Protein AF-A0A059CUV9-F1 (afdb_monomer)

pLDDT: mean 80.81, std 14.47, range [41.88, 97.62]

Solvent-accessible surface area (backbone atoms only — not comparable to full-atom values): 16298 Å² total; per-residue (Å²): 122,82,61,56,52,98,59,40,38,30,61,55,39,53,25,48,76,68,61,35,55,70,55,37,58,48,47,44,72,75,42,58,68,59,54,65,49,47,27,73,86,65,44,26,39,42,42,55,20,18,66,45,25,74,84,31,45,70,50,23,52,51,36,67,71,64,58,62,81,55,81,93,52,40,62,91,78,37,80,58,45,51,46,28,40,44,33,20,48,74,55,56,40,33,70,56,36,47,55,48,37,73,75,41,58,71,55,49,73,41,55,27,84,88,51,84,44,42,26,60,57,26,52,59,25,65,40,26,81,47,33,74,68,23,32,84,65,47,77,68,53,58,56,48,72,76,47,84,84,45,65,68,59,50,52,49,50,52,38,24,54,38,47,54,51,49,45,47,55,29,55,55,61,44,65,78,50,56,74,69,55,41,53,46,56,47,54,73,30,42,22,64,58,37,11,33,55,44,16,28,42,67,59,50,53,51,50,37,71,80,38,61,74,58,74,74,44,48,69,96,80,40,46,56,61,24,42,7,48,52,53,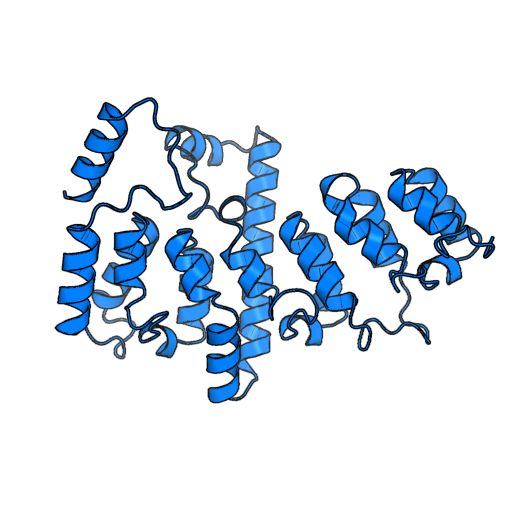71,16,63,70,34,34,51,51,52,53,46,54,58,67,45,69,87,52,84,81,57,74,66,81,48,74,68,45,51,50,48,32,50,52,25,64,72,52,84,68,93,80,57,90,76,65,71,89,49,93,47,70,67,56,48,50,53,51,54,57,63,70,79,108

Foldseek 3Di:
DCDADPQSQDPLLVCLVVLPVVSNVVVCVVPVCQQQRATNVRDGSLLSNLLVCLPRVVSNQVSLVSDDCDPPCNLLPDLSVLVSLLSNLLSLVLVSSVVVCVVVVVSLLAARPVPQRAHSLLSLLQCLQLAPQLPPQPVVSVVVLVPPPDPVSVVSVVSNVSSLVSLLSSLVSLLPDDPVSSCCSCQSNCNLVSNLLSLPVSNVVSNCVSPVVCQPPQRVNAGSLLSNLLNVNVNSNVVNVVVCVPCPPVPDDDQDPVRVVSNVCSLPDDDPPDPVPPVPPDPVVVVVVNVVSVD

Nearest PDB structures (foldseek):
  2r17-assembly2_D  TM=3.046E-01  e=4.705E+00  Homo sapiens
  2v0o-assembly2_C  TM=1.415E-01  e=2.632E+00  Homo sapiens

Radius of gyration: 22.0 Å; Cα contacts (8 Å, |Δi|>4): 367; chains: 1; bounding box: 56×42×60 Å

Structure (mmCIF, N/CA/C/O backbone):
data_AF-A0A059CUV9-F1
#
_entry.id   AF-A0A059CUV9-F1
#
loop_
_atom_site.group_PDB
_atom_site.id
_atom_site.type_symbol
_atom_site.label_atom_id
_atom_site.label_alt_id
_atom_site.label_comp_id
_atom_site.label_asym_id
_atom_site.label_entity_id
_atom_site.label_seq_id
_atom_site.pdbx_PDB_ins_code
_atom_site.Cartn_x
_atom_site.Cartn_y
_atom_site.Cartn_z
_atom_site.occupancy
_atom_site.B_iso_or_equiv
_atom_site.auth_seq_id
_atom_site.auth_comp_id
_atom_site.auth_asym_id
_atom_site.auth_atom_id
_atom_site.pdbx_PDB_model_num
ATOM 1 N N . LEU A 1 1 ? 24.976 0.853 -25.517 1.00 79.88 1 LEU A N 1
ATOM 2 C CA . LEU A 1 1 ? 23.636 0.978 -24.885 1.00 79.88 1 LEU A CA 1
ATOM 3 C C . LEU A 1 1 ? 23.711 1.227 -23.377 1.00 79.88 1 LEU A C 1
ATOM 5 O O . LEU A 1 1 ? 22.714 1.661 -22.820 1.00 79.88 1 LEU A O 1
ATOM 9 N N . GLU A 1 2 ? 24.852 0.967 -22.734 1.00 89.19 2 GLU A N 1
ATOM 10 C CA . GLU A 1 2 ? 25.045 1.146 -21.284 1.00 89.19 2 GLU A CA 1
ATOM 11 C C . GLU A 1 2 ? 25.638 2.518 -20.921 1.00 89.19 2 GLU A C 1
ATOM 13 O O . GLU A 1 2 ? 25.941 2.765 -19.762 1.00 89.19 2 GLU A O 1
ATOM 18 N N . GLU A 1 3 ? 25.798 3.415 -21.901 1.00 91.00 3 GLU A N 1
ATOM 19 C CA . GLU A 1 3 ? 26.181 4.800 -21.628 1.00 91.00 3 GLU A CA 1
ATOM 20 C C . GLU A 1 3 ? 25.108 5.490 -20.783 1.00 91.00 3 GLU A C 1
ATOM 22 O O . GLU A 1 3 ? 23.906 5.234 -20.940 1.00 91.00 3 GLU A O 1
ATOM 27 N N . VAL A 1 4 ? 25.567 6.361 -19.888 1.00 95.69 4 VAL A N 1
ATOM 28 C CA . VAL A 1 4 ? 24.741 7.039 -18.893 1.00 95.69 4 VAL A CA 1
ATOM 29 C C . VAL A 1 4 ? 24.844 8.552 -19.030 1.00 95.69 4 VAL A C 1
ATOM 31 O O . VAL A 1 4 ? 25.876 9.079 -19.447 1.00 95.69 4 VAL A O 1
ATOM 34 N N . ASP A 1 5 ? 23.768 9.247 -18.674 1.00 94.31 5 ASP A N 1
ATOM 35 C CA . ASP A 1 5 ? 23.748 10.706 -18.578 1.00 94.31 5 ASP A CA 1
ATOM 36 C C . ASP A 1 5 ? 24.335 11.221 -17.245 1.00 94.31 5 ASP A C 1
ATOM 38 O O . ASP A 1 5 ? 24.942 10.481 -16.462 1.00 94.31 5 ASP A O 1
ATOM 42 N N . CYS A 1 6 ? 24.168 12.521 -16.975 1.00 94.94 6 CYS A N 1
ATOM 43 C CA . CYS A 1 6 ? 24.668 13.157 -15.758 1.00 94.94 6 CYS A CA 1
ATOM 44 C C . CYS A 1 6 ? 24.042 12.616 -14.466 1.00 94.94 6 CYS A C 1
ATOM 46 O O . CYS A 1 6 ? 24.651 12.794 -13.411 1.00 94.94 6 CYS A O 1
ATOM 48 N N . ASP A 1 7 ? 22.907 11.924 -14.536 1.00 93.38 7 ASP A N 1
ATOM 49 C CA . ASP A 1 7 ? 22.217 11.320 -13.394 1.00 93.38 7 ASP A CA 1
ATOM 50 C C . ASP A 1 7 ? 22.528 9.817 -13.283 1.00 93.38 7 ASP A C 1
ATOM 52 O O . ASP A 1 7 ? 21.964 9.109 -12.454 1.00 93.38 7 ASP A O 1
ATOM 56 N N . GLY A 1 8 ? 23.442 9.295 -14.111 1.00 94.81 8 GLY A N 1
ATOM 57 C CA . GLY A 1 8 ? 23.711 7.858 -14.182 1.00 94.81 8 GLY A CA 1
ATOM 58 C C . GLY A 1 8 ? 22.610 7.076 -14.904 1.00 94.81 8 GLY A C 1
ATOM 59 O O . GLY A 1 8 ? 22.601 5.848 -14.860 1.00 94.81 8 GLY A O 1
ATOM 60 N N . ARG A 1 9 ? 21.675 7.749 -15.585 1.00 95.62 9 ARG A N 1
ATOM 61 C CA . ARG A 1 9 ? 20.544 7.094 -16.243 1.00 95.62 9 ARG A CA 1
ATOM 62 C C . ARG A 1 9 ? 20.941 6.609 -17.626 1.00 95.62 9 ARG A C 1
ATOM 64 O O . ARG A 1 9 ? 21.388 7.365 -18.486 1.00 95.62 9 ARG A O 1
ATOM 71 N N . THR A 1 10 ? 20.719 5.322 -17.861 1.00 96.50 10 THR A N 1
ATOM 72 C CA . THR A 1 10 ? 20.830 4.728 -19.199 1.00 96.50 10 THR A CA 1
ATOM 73 C C . THR A 1 10 ? 19.686 5.187 -20.108 1.00 96.50 10 THR A C 1
ATOM 75 O O . THR A 1 10 ? 18.657 5.704 -19.659 1.00 96.50 10 THR A O 1
ATOM 78 N N . ALA A 1 11 ? 19.798 4.893 -21.406 1.00 96.56 11 ALA A N 1
ATOM 79 C CA . ALA A 1 11 ? 18.702 5.091 -22.356 1.00 96.56 11 ALA A CA 1
ATOM 80 C C . ALA A 1 11 ? 17.387 4.404 -21.922 1.00 96.56 11 ALA A C 1
ATOM 82 O O . ALA A 1 11 ? 16.305 4.891 -22.252 1.00 96.56 11 ALA A O 1
ATOM 83 N N . LEU A 1 12 ? 17.460 3.294 -21.171 1.00 96.75 12 LEU A N 1
ATOM 84 C CA . LEU A 1 12 ? 16.274 2.593 -20.676 1.00 96.75 12 LEU A CA 1
ATOM 85 C C . LEU A 1 12 ? 15.562 3.383 -19.570 1.00 96.75 12 LEU A C 1
ATOM 87 O O . LEU A 1 12 ? 14.346 3.529 -19.648 1.00 96.75 12 LEU A O 1
ATOM 91 N N . HIS A 1 13 ? 16.295 3.947 -18.606 1.00 96.12 13 HIS A N 1
ATOM 92 C CA . HIS A 1 13 ? 15.720 4.811 -17.563 1.00 96.12 13 HIS A CA 1
ATOM 93 C C . HIS A 1 13 ? 14.966 5.994 -18.185 1.00 96.12 13 HIS A C 1
ATOM 95 O O . HIS A 1 13 ? 13.799 6.232 -17.880 1.00 96.12 13 HIS A O 1
ATOM 101 N N . ASN A 1 14 ? 15.600 6.681 -19.138 1.00 96.19 14 ASN A N 1
ATOM 102 C CA . ASN A 1 14 ? 14.994 7.812 -19.838 1.00 96.19 14 ASN A CA 1
ATOM 103 C C . ASN A 1 14 ? 13.761 7.399 -20.666 1.00 96.19 14 ASN A C 1
ATOM 105 O O . ASN A 1 14 ? 12.745 8.095 -20.673 1.00 96.19 14 ASN A O 1
ATOM 109 N N . ALA A 1 15 ? 13.787 6.229 -21.316 1.00 96.88 15 ALA A N 1
ATOM 110 C CA . ALA A 1 15 ? 12.622 5.708 -22.035 1.00 96.88 15 ALA A CA 1
ATOM 111 C C . ALA A 1 15 ? 11.435 5.385 -21.107 1.00 96.88 15 ALA A C 1
ATOM 113 O O . ALA A 1 15 ? 10.284 5.574 -21.517 1.00 96.88 15 ALA A O 1
ATOM 114 N N . VAL A 1 16 ? 11.707 4.913 -19.884 1.00 96.62 16 VAL A N 1
ATOM 115 C CA . VAL A 1 16 ? 10.698 4.677 -18.839 1.00 96.62 16 VAL A CA 1
ATOM 116 C C . VAL A 1 16 ? 10.089 5.998 -18.373 1.00 96.62 16 VAL A C 1
ATOM 118 O O . VAL A 1 16 ? 8.870 6.133 -18.444 1.00 96.62 16 VAL A O 1
ATOM 121 N N . LEU A 1 17 ? 10.918 6.981 -17.997 1.00 94.62 17 LEU A N 1
ATOM 122 C CA . LEU A 1 17 ? 10.473 8.317 -17.565 1.00 94.62 17 LEU A CA 1
ATOM 123 C C . LEU A 1 17 ? 9.605 9.009 -18.622 1.00 94.62 17 LEU A C 1
ATOM 125 O O . LEU A 1 17 ? 8.618 9.662 -18.310 1.00 94.62 17 LEU A O 1
ATOM 129 N N . CYS A 1 18 ? 9.945 8.847 -19.900 1.00 93.81 18 CYS A N 1
ATOM 130 C CA . CYS A 1 18 ? 9.169 9.415 -21.000 1.00 93.81 18 CYS A CA 1
ATOM 131 C C . CYS A 1 18 ? 7.936 8.582 -21.405 1.00 93.81 18 CYS A C 1
ATOM 133 O O . CYS A 1 18 ? 7.291 8.910 -22.409 1.00 93.81 18 CYS A O 1
ATOM 135 N N . GLY A 1 19 ? 7.637 7.469 -20.729 1.00 95.12 19 GLY A N 1
ATOM 136 C CA . GLY A 1 19 ? 6.473 6.636 -21.038 1.00 95.12 19 GLY A CA 1
ATOM 137 C C . GLY A 1 19 ? 6.534 5.932 -22.399 1.00 95.12 19 GLY A C 1
ATOM 138 O O . GLY A 1 19 ? 5.502 5.611 -22.996 1.00 95.12 19 GLY A O 1
ATOM 139 N N . ARG A 1 20 ? 7.729 5.703 -22.961 1.00 96.75 20 ARG A N 1
ATOM 140 C CA . ARG A 1 20 ? 7.901 5.204 -24.339 1.00 96.75 20 ARG A CA 1
ATOM 141 C C . ARG A 1 20 ? 7.983 3.678 -24.389 1.00 96.75 20 ARG A C 1
ATOM 143 O O . ARG A 1 20 ? 9.030 3.116 -24.704 1.00 96.75 20 ARG A O 1
ATOM 150 N N . ILE A 1 21 ? 6.857 2.986 -24.181 1.00 96.62 21 ILE A N 1
ATOM 151 C CA . ILE A 1 21 ? 6.800 1.506 -24.120 1.00 96.62 21 ILE A CA 1
ATOM 152 C C . ILE A 1 21 ? 7.457 0.792 -25.316 1.00 96.62 21 ILE A C 1
ATOM 154 O O . ILE A 1 21 ? 8.109 -0.235 -25.143 1.00 96.62 21 ILE A O 1
ATOM 158 N N . ARG A 1 22 ? 7.328 1.324 -26.541 1.00 97.62 22 ARG A N 1
ATOM 159 C CA . ARG A 1 22 ? 7.969 0.729 -27.730 1.00 97.62 22 ARG A CA 1
ATOM 160 C C . ARG A 1 22 ? 9.494 0.773 -27.634 1.00 97.62 22 ARG A C 1
ATOM 162 O O . ARG A 1 22 ? 10.140 -0.214 -27.973 1.00 97.62 22 ARG A O 1
ATOM 169 N N . MET A 1 23 ? 10.044 1.883 -27.142 1.00 97.00 23 MET A N 1
ATOM 170 C CA . MET A 1 23 ? 11.482 2.029 -26.914 1.00 97.00 23 MET A CA 1
ATOM 171 C C . MET A 1 23 ? 11.940 1.138 -25.766 1.00 97.00 23 MET A C 1
ATOM 173 O O . MET A 1 23 ? 12.911 0.415 -25.938 1.00 97.00 23 MET A O 1
ATOM 177 N N . VAL A 1 24 ? 11.199 1.104 -24.653 1.00 97.19 24 VAL A N 1
ATOM 178 C CA . VAL A 1 24 ? 11.472 0.199 -23.522 1.00 97.19 24 VAL A CA 1
ATOM 179 C C . VAL A 1 24 ? 11.581 -1.250 -24.008 1.00 97.19 24 VAL A C 1
ATOM 181 O O . VAL A 1 24 ? 12.605 -1.898 -23.809 1.00 97.19 24 VAL A O 1
ATOM 184 N N . LYS A 1 25 ? 10.566 -1.744 -24.729 1.00 97.19 25 LYS A N 1
ATOM 185 C CA . LYS A 1 25 ? 10.552 -3.115 -25.263 1.00 97.19 25 LYS A CA 1
ATOM 186 C C . LYS A 1 25 ? 11.689 -3.375 -26.260 1.00 97.19 25 LYS A C 1
ATOM 188 O O . LYS A 1 25 ? 12.167 -4.501 -26.338 1.00 97.19 25 LYS A O 1
ATOM 193 N N . ALA A 1 26 ? 12.097 -2.385 -27.055 1.00 97.50 26 ALA A N 1
ATOM 194 C CA . ALA A 1 26 ? 13.218 -2.528 -27.985 1.00 97.50 26 ALA A CA 1
ATOM 195 C C . ALA A 1 26 ? 14.563 -2.584 -27.246 1.00 97.50 26 ALA A C 1
ATOM 197 O O . ALA A 1 26 ? 15.359 -3.479 -27.502 1.00 97.50 26 ALA A O 1
ATOM 198 N N . LEU A 1 27 ? 14.786 -1.683 -26.287 1.00 96.62 27 LEU A N 1
ATOM 199 C CA . LEU A 1 27 ? 16.018 -1.605 -25.502 1.00 96.62 27 LEU A CA 1
ATOM 200 C C . LEU A 1 27 ? 16.245 -2.867 -24.665 1.00 96.62 27 LEU A C 1
ATOM 202 O O . LEU A 1 27 ? 17.343 -3.413 -24.701 1.00 96.62 27 LEU A O 1
ATOM 206 N N . VAL A 1 28 ? 15.205 -3.374 -23.992 1.00 94.75 28 VAL A N 1
ATOM 207 C CA . VAL A 1 28 ? 15.292 -4.614 -23.197 1.00 94.75 28 VAL A CA 1
ATOM 208 C C . VAL A 1 28 ? 15.596 -5.829 -24.074 1.00 94.75 28 VAL A C 1
ATOM 210 O O . VAL A 1 28 ? 16.387 -6.677 -23.683 1.00 94.75 28 VAL A O 1
ATOM 213 N N . ARG A 1 29 ? 15.026 -5.911 -25.285 1.00 94.19 29 ARG A N 1
ATOM 214 C CA . ARG A 1 29 ? 15.355 -6.993 -26.231 1.00 94.19 29 ARG A CA 1
ATOM 215 C C . ARG A 1 29 ? 16.792 -6.916 -26.736 1.00 94.19 29 ARG A C 1
ATOM 217 O O . ARG A 1 29 ? 17.409 -7.954 -26.936 1.00 94.19 29 ARG A O 1
ATOM 224 N N . SER A 1 30 ? 17.298 -5.707 -26.959 1.00 95.06 30 SER A N 1
ATOM 225 C CA . SER A 1 30 ? 18.659 -5.495 -27.454 1.00 95.06 30 SER A CA 1
ATOM 226 C C . SER A 1 30 ? 19.718 -5.765 -26.388 1.00 95.06 30 SER A C 1
ATOM 228 O O . SER A 1 30 ? 20.765 -6.321 -26.701 1.00 95.06 30 SER A O 1
ATOM 230 N N . ASN A 1 31 ? 19.472 -5.359 -25.140 1.00 91.94 31 ASN A N 1
ATOM 231 C CA . ASN A 1 31 ? 20.351 -5.654 -24.014 1.00 91.94 31 ASN A CA 1
ATOM 232 C C . ASN A 1 31 ? 19.531 -5.804 -22.716 1.00 91.94 31 ASN A C 1
ATOM 234 O O . ASN A 1 31 ? 19.223 -4.797 -22.071 1.00 91.94 31 ASN A O 1
ATOM 238 N N . PRO A 1 32 ? 19.211 -7.043 -22.298 1.00 89.88 32 PRO A N 1
ATOM 239 C CA . PRO A 1 32 ? 18.469 -7.299 -21.065 1.00 89.88 32 PRO A CA 1
ATOM 240 C C . PRO A 1 32 ? 19.167 -6.781 -19.806 1.00 89.88 32 PRO A C 1
ATOM 242 O O . PRO A 1 32 ? 18.489 -6.378 -18.871 1.00 89.88 32 PRO A O 1
ATOM 245 N N . ARG A 1 33 ? 20.507 -6.691 -19.785 1.00 88.81 33 ARG A N 1
ATOM 246 C CA . ARG A 1 33 ? 21.258 -6.211 -18.607 1.00 88.81 33 ARG A CA 1
ATOM 247 C C . ARG A 1 33 ? 20.906 -4.780 -18.214 1.00 88.81 33 ARG A C 1
ATOM 249 O O . ARG A 1 33 ? 21.061 -4.413 -17.053 1.00 88.81 33 ARG A O 1
ATOM 256 N N . LEU A 1 34 ? 20.374 -3.989 -19.150 1.00 90.62 34 LEU A N 1
ATOM 257 C CA . LEU A 1 34 ? 19.909 -2.632 -18.876 1.00 90.62 34 LEU A CA 1
ATOM 258 C C . LEU A 1 34 ? 18.848 -2.580 -17.773 1.00 90.62 34 LEU A C 1
ATOM 260 O O . LEU A 1 34 ? 18.746 -1.546 -17.122 1.00 90.62 34 LEU A O 1
ATOM 264 N N . THR A 1 35 ? 18.070 -3.649 -17.556 1.00 89.88 35 THR A N 1
ATOM 265 C CA . THR A 1 35 ? 17.041 -3.690 -16.503 1.00 89.88 35 THR A CA 1
ATOM 266 C C . THR A 1 35 ? 17.626 -3.709 -15.095 1.00 89.88 35 THR A C 1
ATOM 268 O O . THR A 1 35 ? 16.892 -3.426 -14.157 1.00 89.88 35 THR A O 1
ATOM 271 N N . GLN A 1 36 ? 18.913 -4.038 -14.953 1.00 86.62 36 GLN A N 1
ATOM 272 C CA . GLN A 1 36 ? 19.591 -4.191 -13.665 1.00 86.62 36 GLN A CA 1
ATOM 273 C C . GLN A 1 36 ? 20.529 -3.026 -13.332 1.00 86.62 36 GLN A C 1
ATOM 275 O O . GLN A 1 36 ? 20.986 -2.917 -12.195 1.00 86.62 36 GLN A O 1
ATOM 280 N N . LEU A 1 37 ? 20.839 -2.167 -14.309 1.00 89.00 37 LEU A N 1
ATOM 281 C CA . LEU A 1 37 ? 21.696 -1.003 -14.093 1.00 89.00 37 LEU A CA 1
ATOM 282 C C . LEU A 1 37 ? 20.944 0.048 -13.282 1.00 89.00 37 LEU A C 1
ATOM 284 O O . LEU A 1 37 ? 19.779 0.305 -13.561 1.00 89.00 37 LEU A O 1
ATOM 288 N N . ARG A 1 38 ? 21.620 0.656 -12.308 1.00 89.94 38 ARG A N 1
ATOM 289 C CA . ARG A 1 38 ? 21.037 1.657 -11.409 1.00 89.94 38 ARG A CA 1
ATOM 290 C C . ARG A 1 38 ? 21.498 3.060 -11.773 1.00 89.94 38 ARG A C 1
ATOM 292 O O . ARG A 1 38 ? 22.643 3.239 -12.191 1.00 89.94 38 ARG A O 1
ATOM 299 N N . ASP A 1 39 ? 20.611 4.032 -11.594 1.00 91.69 39 ASP A N 1
ATOM 300 C CA . ASP A 1 39 ? 20.966 5.451 -11.633 1.00 91.69 39 ASP A CA 1
ATOM 301 C C . ASP A 1 39 ? 21.761 5.871 -10.378 1.00 91.69 39 ASP A C 1
ATOM 303 O O . ASP A 1 39 ? 22.033 5.061 -9.485 1.00 91.69 39 ASP A O 1
ATOM 307 N N . LYS A 1 40 ? 22.170 7.142 -10.298 1.00 92.75 40 LYS A N 1
ATOM 308 C CA . LYS A 1 40 ? 22.900 7.671 -9.130 1.00 92.75 40 LYS A CA 1
ATOM 309 C C . LYS A 1 40 ? 22.083 7.650 -7.840 1.00 92.75 40 LYS A C 1
ATOM 311 O O . LYS A 1 40 ? 22.670 7.660 -6.760 1.00 92.75 40 LYS A O 1
ATOM 316 N N . GLU A 1 41 ? 20.760 7.594 -7.946 1.00 87.94 41 GLU A N 1
ATOM 317 C CA . GLU A 1 41 ? 19.849 7.436 -6.815 1.00 87.94 41 GLU A CA 1
ATOM 318 C C . GLU A 1 41 ? 19.696 5.963 -6.390 1.00 87.94 41 GLU A C 1
ATOM 320 O O . GLU A 1 41 ? 18.985 5.674 -5.430 1.00 87.94 41 GLU A O 1
ATOM 325 N N . GLY A 1 42 ? 20.362 5.025 -7.071 1.00 88.06 42 GLY A N 1
ATOM 326 C CA . GLY A 1 42 ? 20.291 3.593 -6.785 1.00 88.06 42 GLY A CA 1
ATOM 327 C C . GLY A 1 42 ? 19.058 2.904 -7.371 1.00 88.06 42 GLY A C 1
ATOM 328 O O . GLY A 1 42 ? 18.839 1.721 -7.101 1.00 88.06 42 GLY A O 1
ATOM 329 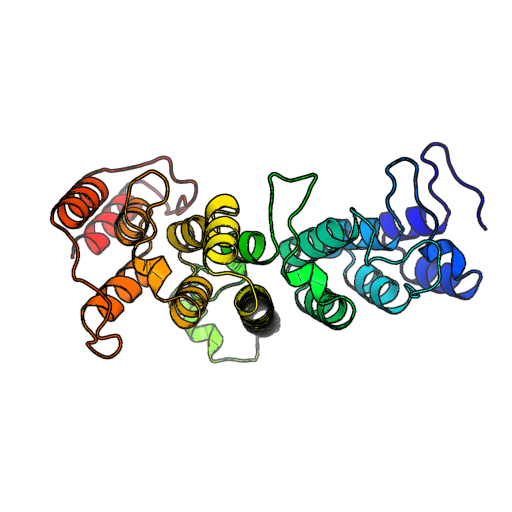N N . ARG A 1 43 ? 18.261 3.587 -8.196 1.00 87.94 43 ARG A N 1
ATOM 330 C CA . ARG A 1 43 ? 17.017 3.045 -8.753 1.00 87.94 43 ARG A CA 1
ATOM 331 C C . ARG A 1 43 ? 17.291 2.308 -10.051 1.00 87.94 43 ARG A C 1
ATOM 333 O O . ARG A 1 43 ? 17.959 2.827 -10.941 1.00 87.94 43 ARG A O 1
ATOM 340 N N . ALA A 1 44 ? 16.721 1.116 -10.177 1.00 90.75 44 ALA A N 1
ATOM 341 C CA . ALA A 1 44 ? 16.657 0.406 -11.448 1.00 90.75 44 ALA A CA 1
ATOM 342 C C . ALA A 1 44 ? 15.515 0.965 -12.327 1.00 90.75 44 ALA A C 1
ATOM 344 O O . ALA A 1 44 ? 14.579 1.589 -11.810 1.00 90.75 44 ALA A O 1
ATOM 345 N N . PRO A 1 45 ? 15.493 0.684 -13.646 1.00 93.25 45 PRO A N 1
ATOM 346 C CA . PRO A 1 45 ? 14.397 1.098 -14.521 1.00 93.25 45 PRO A CA 1
ATOM 347 C C . PRO A 1 45 ? 13.027 0.600 -14.056 1.00 93.25 45 PRO A C 1
ATOM 349 O O . PRO A 1 45 ? 12.023 1.276 -14.280 1.00 93.25 45 PRO A O 1
ATOM 352 N N . PHE A 1 46 ? 12.979 -0.574 -13.413 1.00 93.00 46 PHE A N 1
ATOM 353 C CA . PHE A 1 46 ? 11.745 -1.082 -12.826 1.00 93.00 46 PHE A CA 1
ATOM 354 C C . PHE A 1 46 ? 11.246 -0.183 -11.686 1.00 93.00 46 PHE A C 1
ATOM 356 O O . PHE A 1 46 ? 10.088 0.225 -11.738 1.00 93.00 46 PHE A O 1
ATOM 363 N N . GLY A 1 47 ? 12.103 0.218 -10.745 1.00 90.62 47 GLY A N 1
ATOM 364 C CA . GLY A 1 47 ? 11.694 1.094 -9.644 1.00 90.62 47 GLY A CA 1
ATOM 365 C C . GLY A 1 47 ? 11.204 2.466 -10.106 1.00 90.62 47 GLY A C 1
ATOM 366 O O . GLY A 1 47 ? 10.162 2.943 -9.661 1.00 90.62 47 GLY A O 1
ATOM 367 N N . ILE A 1 48 ? 11.840 3.053 -11.129 1.00 91.88 48 ILE A N 1
ATOM 368 C CA . ILE A 1 48 ? 11.299 4.264 -11.775 1.00 91.88 48 ILE A CA 1
ATOM 369 C C . ILE A 1 48 ? 9.902 3.996 -12.351 1.00 91.88 48 ILE A C 1
ATOM 371 O O . ILE A 1 48 ? 8.985 4.795 -12.177 1.00 91.88 48 ILE A O 1
ATOM 375 N N . SER A 1 49 ? 9.712 2.865 -13.034 1.00 94.44 49 SER A N 1
ATOM 376 C CA . SER A 1 49 ? 8.408 2.530 -13.609 1.00 94.44 49 SER A CA 1
ATOM 377 C C . SER A 1 49 ? 7.332 2.236 -12.562 1.00 94.44 49 SER A C 1
ATOM 379 O O . SER A 1 49 ? 6.162 2.479 -12.847 1.00 94.44 49 SER A O 1
ATOM 381 N N . ALA A 1 50 ? 7.706 1.725 -11.383 1.00 92.62 50 ALA A N 1
ATOM 382 C CA . ALA A 1 50 ? 6.812 1.499 -10.252 1.00 92.62 50 ALA A CA 1
ATOM 383 C C . ALA A 1 50 ? 6.303 2.832 -9.690 1.00 92.62 50 ALA A C 1
ATOM 385 O O . ALA A 1 50 ? 5.091 3.012 -9.556 1.00 92.62 50 ALA A O 1
ATOM 386 N N . ASN A 1 51 ? 7.208 3.794 -9.493 1.00 90.56 51 ASN A N 1
ATOM 387 C CA . ASN A 1 51 ? 6.871 5.156 -9.083 1.00 90.56 51 ASN A CA 1
ATOM 388 C C . ASN A 1 51 ? 5.939 5.851 -10.099 1.00 90.56 51 ASN A C 1
ATOM 390 O O . ASN A 1 51 ? 4.904 6.418 -9.747 1.00 90.56 51 ASN A O 1
ATOM 394 N N . GLU A 1 52 ? 6.231 5.693 -11.392 1.00 91.31 52 GLU A N 1
ATOM 395 C CA . GLU A 1 52 ? 5.451 6.257 -12.504 1.00 91.31 52 GLU A CA 1
ATOM 396 C C . GLU A 1 52 ? 4.256 5.380 -12.934 1.00 91.31 52 GLU A C 1
ATOM 398 O O . GLU A 1 52 ? 3.589 5.635 -13.949 1.00 91.31 52 GLU A O 1
ATOM 403 N N . ALA A 1 53 ? 3.941 4.313 -12.191 1.00 90.00 53 ALA A N 1
ATOM 404 C CA . ALA A 1 53 ? 2.990 3.300 -12.645 1.00 90.00 53 ALA A CA 1
ATOM 405 C C . ALA A 1 53 ? 1.568 3.856 -12.803 1.00 90.00 53 ALA A C 1
ATOM 407 O O . ALA A 1 53 ? 0.788 3.340 -13.610 1.00 90.00 53 ALA A O 1
ATOM 408 N N . SER A 1 54 ? 1.220 4.927 -12.083 1.00 86.62 54 SER A N 1
ATOM 409 C CA . SER A 1 54 ? -0.063 5.629 -12.235 1.00 86.62 54 SER A CA 1
ATOM 410 C C . SER A 1 54 ? -0.309 6.103 -13.678 1.00 86.62 54 SER A C 1
ATOM 412 O O . SER A 1 54 ? -1.441 6.032 -14.160 1.00 86.62 54 SER A O 1
ATOM 414 N N . MET A 1 55 ? 0.752 6.495 -14.392 1.00 89.50 55 MET A N 1
ATOM 415 C CA . MET A 1 55 ? 0.714 6.933 -15.789 1.00 89.50 55 MET A CA 1
ATOM 416 C C . MET A 1 55 ? 1.095 5.811 -16.760 1.00 89.50 55 MET A C 1
ATOM 418 O O . MET A 1 55 ? 0.590 5.753 -17.886 1.00 89.50 55 MET A O 1
ATOM 422 N N . HIS A 1 56 ? 1.991 4.912 -16.345 1.00 91.25 56 HIS A N 1
ATOM 423 C CA . HIS A 1 56 ? 2.675 3.980 -17.241 1.00 91.25 56 HIS A CA 1
ATOM 424 C C . HIS A 1 56 ? 2.623 2.516 -16.778 1.00 91.25 56 HIS A C 1
ATOM 426 O O . HIS A 1 56 ? 3.601 1.780 -16.915 1.00 91.25 56 HIS A O 1
ATOM 432 N N . LYS A 1 57 ? 1.452 2.050 -16.316 1.00 93.44 57 LYS A N 1
ATOM 433 C CA . LYS A 1 57 ? 1.220 0.660 -15.866 1.00 93.44 57 LYS A CA 1
ATOM 434 C C . LYS A 1 57 ? 1.812 -0.410 -16.793 1.00 93.44 57 LYS A C 1
ATOM 436 O O . LYS A 1 57 ? 2.390 -1.382 -16.317 1.00 93.44 57 LYS A O 1
ATOM 441 N N . GLU A 1 58 ? 1.659 -0.265 -18.113 1.00 95.12 58 GLU A N 1
ATOM 442 C CA . GLU A 1 58 ? 2.163 -1.267 -19.068 1.00 95.12 58 GLU A CA 1
ATOM 443 C C . GLU A 1 58 ? 3.693 -1.402 -19.013 1.00 95.12 58 GLU A C 1
ATOM 445 O O . GLU A 1 58 ? 4.214 -2.508 -19.153 1.00 95.12 58 GLU A O 1
ATOM 450 N N . ILE A 1 59 ? 4.412 -0.299 -18.778 1.00 96.00 59 ILE A N 1
ATOM 451 C CA . ILE A 1 59 ? 5.872 -0.305 -18.624 1.00 96.00 59 ILE A CA 1
ATOM 452 C C . ILE A 1 59 ? 6.247 -1.017 -17.327 1.00 96.00 59 ILE A C 1
ATOM 454 O O . ILE A 1 59 ? 7.072 -1.928 -17.376 1.00 96.00 59 ILE A O 1
ATOM 458 N N . ALA A 1 60 ? 5.589 -0.674 -16.215 1.00 95.06 60 ALA A N 1
ATOM 459 C CA . ALA A 1 60 ? 5.809 -1.325 -14.925 1.00 95.06 60 ALA A CA 1
ATOM 460 C C . ALA A 1 60 ? 5.580 -2.838 -15.001 1.00 95.06 60 ALA A C 1
ATOM 462 O O . ALA A 1 60 ? 6.427 -3.624 -14.589 1.00 95.06 60 ALA A O 1
ATOM 463 N N . TRP A 1 61 ? 4.477 -3.265 -15.618 1.00 95.00 61 TRP A N 1
ATOM 464 C CA . TRP A 1 61 ? 4.174 -4.685 -15.793 1.00 95.00 61 TRP A CA 1
ATOM 465 C C . TRP A 1 61 ? 5.177 -5.402 -16.697 1.00 95.00 61 TRP A C 1
ATOM 467 O O . TRP A 1 61 ? 5.584 -6.528 -16.411 1.00 95.00 61 TRP A O 1
ATOM 477 N N . PHE A 1 62 ? 5.577 -4.767 -17.801 1.00 95.44 62 PHE A N 1
ATOM 478 C CA . PHE A 1 62 ? 6.569 -5.338 -18.704 1.00 95.44 62 PHE A CA 1
ATOM 479 C C . PHE A 1 62 ? 7.917 -5.515 -18.002 1.00 95.44 62 PHE A C 1
ATOM 481 O O . PHE A 1 62 ? 8.521 -6.582 -18.117 1.00 95.44 62 PHE A O 1
ATOM 488 N N . LEU A 1 63 ? 8.370 -4.506 -17.259 1.00 92.94 63 LEU A N 1
ATOM 489 C CA . LEU A 1 63 ? 9.643 -4.555 -16.549 1.00 92.94 63 LEU A CA 1
ATOM 490 C C . LEU A 1 63 ? 9.606 -5.525 -15.365 1.00 92.94 63 LEU A C 1
ATOM 492 O O . LEU A 1 63 ? 10.530 -6.319 -15.265 1.00 92.94 63 LEU A O 1
ATOM 496 N N . ALA A 1 64 ? 8.517 -5.588 -14.591 1.00 91.38 64 ALA A N 1
ATOM 497 C CA . ALA A 1 64 ? 8.335 -6.586 -13.524 1.00 91.38 64 ALA A CA 1
ATOM 498 C C . ALA A 1 64 ? 8.465 -8.035 -14.030 1.00 91.38 64 ALA A C 1
ATOM 500 O O . ALA A 1 64 ? 8.906 -8.931 -13.316 1.00 91.38 64 ALA A O 1
ATOM 501 N N . LYS A 1 65 ? 8.054 -8.292 -15.277 1.00 90.00 65 LYS A N 1
ATOM 502 C CA . LYS A 1 65 ? 8.207 -9.604 -15.924 1.00 90.00 65 LYS A CA 1
ATOM 503 C C . LYS A 1 65 ? 9.579 -9.837 -16.542 1.00 90.00 65 LYS A C 1
ATOM 505 O O . LYS A 1 65 ? 9.920 -10.985 -16.806 1.00 90.00 65 LYS A O 1
ATOM 510 N N . SER A 1 66 ? 10.304 -8.765 -16.838 1.00 85.31 66 SER A N 1
ATOM 511 C CA . SER A 1 66 ? 11.588 -8.815 -17.542 1.00 85.31 66 SER A CA 1
ATOM 512 C C . SER A 1 66 ? 12.781 -8.738 -16.593 1.00 85.31 66 SER A C 1
ATOM 514 O O . SER A 1 66 ? 13.893 -9.042 -17.010 1.00 85.31 66 SER A O 1
ATOM 516 N N . THR A 1 67 ? 12.571 -8.337 -15.339 1.00 72.56 67 THR A N 1
ATOM 517 C CA . THR A 1 67 ? 13.581 -8.394 -14.283 1.00 72.56 67 THR A CA 1
ATOM 518 C C . THR A 1 67 ? 13.910 -9.854 -13.988 1.00 72.56 67 THR A C 1
ATOM 520 O O . THR A 1 67 ? 13.039 -10.630 -13.590 1.00 72.56 67 THR A O 1
ATOM 523 N N . THR A 1 68 ? 15.159 -10.235 -14.248 1.00 65.94 68 THR A N 1
ATOM 524 C CA . THR A 1 68 ? 15.686 -11.569 -13.953 1.00 65.94 68 THR A CA 1
ATOM 525 C C . THR A 1 68 ? 16.216 -11.630 -12.522 1.00 65.94 68 THR A C 1
ATOM 527 O O . THR A 1 68 ? 16.586 -10.605 -11.954 1.00 65.94 68 THR A O 1
ATOM 530 N N . ASP A 1 69 ? 16.259 -12.838 -11.956 1.00 63.69 69 ASP A N 1
ATOM 531 C CA . ASP A 1 69 ? 16.847 -13.127 -10.639 1.00 63.69 69 ASP A CA 1
ATOM 532 C C . ASP A 1 69 ? 18.383 -13.248 -10.689 1.00 63.69 69 ASP A C 1
ATOM 534 O O . ASP A 1 69 ? 18.998 -13.758 -9.758 1.00 63.69 69 ASP A O 1
ATOM 538 N N . ASP A 1 70 ? 19.015 -12.819 -11.784 1.00 55.84 70 ASP A N 1
ATOM 539 C CA . ASP A 1 70 ? 20.456 -12.966 -11.963 1.00 55.84 70 ASP A CA 1
ATOM 540 C C . ASP A 1 70 ? 21.219 -11.959 -11.076 1.00 55.84 70 ASP A C 1
ATOM 542 O O . ASP A 1 70 ? 20.924 -10.757 -11.071 1.00 55.84 70 ASP A O 1
ATOM 546 N N . GLU A 1 71 ? 22.234 -12.436 -1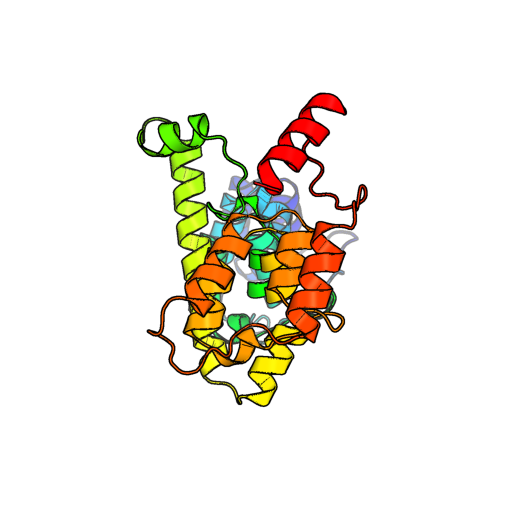0.345 1.00 41.88 71 GLU A N 1
ATOM 547 C CA . GLU A 1 71 ? 23.180 -11.582 -9.610 1.00 41.88 71 GLU A CA 1
ATOM 548 C C . GLU A 1 71 ? 23.804 -10.514 -10.535 1.00 41.88 71 GLU A C 1
ATOM 550 O O . GLU A 1 71 ? 24.109 -10.801 -11.698 1.00 41.88 71 GLU A O 1
ATOM 555 N N . PRO A 1 72 ? 24.017 -9.270 -10.052 1.00 47.69 72 PRO A N 1
ATOM 556 C CA . PRO A 1 72 ? 24.119 -8.850 -8.648 1.00 47.69 72 PRO A CA 1
ATOM 557 C C . PRO A 1 72 ? 22.839 -8.210 -8.079 1.00 47.69 72 PRO A C 1
ATOM 559 O O . PRO A 1 72 ? 22.850 -7.694 -6.964 1.00 47.69 72 PRO A O 1
ATOM 562 N N . SER A 1 73 ? 21.739 -8.218 -8.831 1.00 52.72 73 SER A N 1
ATOM 563 C CA . SER A 1 73 ? 20.515 -7.485 -8.494 1.00 52.72 73 SER A CA 1
ATOM 564 C C . SER A 1 73 ? 19.414 -8.441 -8.055 1.00 52.72 73 SER A C 1
ATOM 566 O O . SER A 1 73 ? 18.332 -8.454 -8.633 1.00 52.72 73 SER A O 1
ATOM 568 N N . HIS A 1 74 ? 19.677 -9.254 -7.030 1.00 54.75 74 HIS A N 1
ATOM 569 C CA . HIS A 1 74 ? 18.607 -10.016 -6.398 1.00 54.75 74 HIS A CA 1
ATOM 570 C C . HIS A 1 74 ? 17.680 -9.026 -5.665 1.00 54.75 74 HIS A C 1
ATOM 572 O O . HIS A 1 74 ? 18.110 -8.415 -4.682 1.00 54.75 74 HIS A O 1
ATOM 578 N N . PRO A 1 75 ? 16.403 -8.873 -6.067 1.00 53.75 75 PRO A N 1
ATOM 579 C CA . PRO A 1 75 ? 15.462 -7.993 -5.365 1.00 53.75 75 PRO A CA 1
ATOM 580 C C . PRO A 1 75 ? 15.191 -8.456 -3.924 1.00 53.75 75 PRO A C 1
ATOM 582 O O . PRO A 1 75 ? 14.649 -7.702 -3.129 1.00 53.75 75 PRO A O 1
ATOM 585 N N . ALA A 1 76 ? 15.631 -9.666 -3.560 1.00 50.84 76 ALA A N 1
ATOM 586 C CA . ALA A 1 76 ? 15.573 -10.186 -2.201 1.00 50.84 76 ALA A CA 1
ATOM 587 C C . ALA A 1 76 ? 16.499 -9.473 -1.195 1.00 50.84 76 ALA A C 1
ATOM 589 O O . ALA A 1 76 ? 16.331 -9.625 0.012 1.00 50.84 76 ALA A O 1
ATOM 590 N N . SER A 1 77 ? 17.496 -8.719 -1.663 1.00 56.81 77 SER A N 1
ATOM 591 C CA . SER A 1 77 ? 18.401 -7.938 -0.802 1.00 56.81 77 SER A CA 1
ATOM 592 C C . SER A 1 77 ? 18.450 -6.463 -1.182 1.00 56.81 77 SER A C 1
ATOM 594 O O . SER A 1 77 ? 19.261 -5.719 -0.637 1.00 56.81 77 SER A O 1
ATOM 596 N N . ASP A 1 78 ? 17.593 -6.040 -2.111 1.00 70.88 78 ASP A N 1
ATOM 597 C CA . ASP A 1 78 ? 17.524 -4.662 -2.563 1.00 70.88 78 ASP A CA 1
ATOM 598 C C . ASP A 1 78 ? 16.602 -3.847 -1.639 1.00 70.88 78 ASP A C 1
ATOM 600 O O . ASP A 1 78 ? 15.393 -4.100 -1.621 1.00 70.88 78 ASP A O 1
ATOM 604 N N . PRO A 1 79 ? 17.115 -2.841 -0.904 1.00 70.50 79 PRO A N 1
ATOM 605 C CA . PRO A 1 79 ? 16.281 -1.946 -0.105 1.00 70.50 79 PRO A CA 1
ATOM 606 C C . PRO A 1 79 ? 15.190 -1.246 -0.924 1.00 70.50 79 PRO A C 1
ATOM 608 O O . PRO A 1 79 ? 14.167 -0.868 -0.359 1.00 70.50 79 PRO A O 1
ATOM 611 N N . PHE A 1 80 ? 15.375 -1.104 -2.242 1.00 79.69 80 PHE A N 1
ATOM 612 C CA . PHE A 1 80 ? 14.385 -0.505 -3.135 1.00 79.69 80 PHE A CA 1
ATOM 613 C C . PHE A 1 80 ? 13.226 -1.450 -3.486 1.00 79.69 80 PHE A C 1
ATOM 615 O O . PHE A 1 80 ? 12.157 -0.968 -3.846 1.00 79.69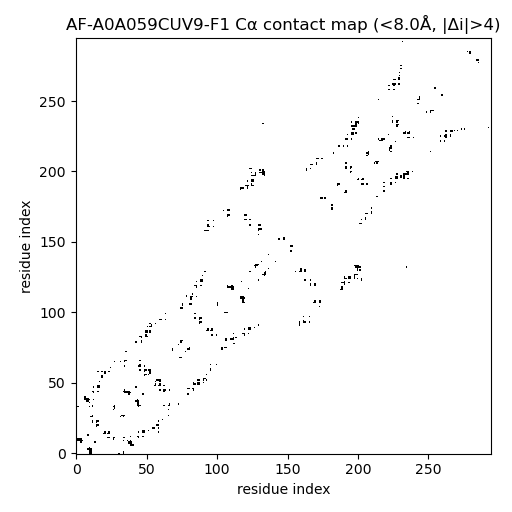 80 PHE A O 1
ATOM 622 N N . ALA A 1 81 ? 13.359 -2.772 -3.315 1.00 86.06 81 ALA A N 1
ATOM 623 C CA . ALA A 1 81 ? 12.306 -3.718 -3.701 1.00 86.06 81 ALA A CA 1
ATOM 624 C C . ALA A 1 81 ? 11.007 -3.531 -2.899 1.00 86.06 81 ALA A C 1
ATOM 626 O O . ALA A 1 81 ? 9.909 -3.661 -3.447 1.00 86.06 81 ALA A O 1
ATOM 627 N N . ILE A 1 82 ? 11.113 -3.199 -1.606 1.00 88.12 82 ILE A N 1
ATOM 628 C CA . ILE A 1 82 ? 9.935 -2.870 -0.792 1.00 88.12 82 ILE A CA 1
ATOM 629 C C . ILE A 1 82 ? 9.328 -1.522 -1.198 1.00 88.12 82 ILE A C 1
ATOM 631 O O . ILE A 1 82 ? 8.104 -1.393 -1.217 1.00 88.12 82 ILE A O 1
ATOM 635 N N . GLU A 1 83 ? 10.156 -0.548 -1.579 1.00 89.62 83 GLU A N 1
ATOM 636 C CA . GLU A 1 83 ? 9.687 0.767 -2.029 1.00 89.62 83 GLU A CA 1
ATOM 637 C C . GLU A 1 83 ? 8.923 0.648 -3.354 1.00 89.62 83 GLU A C 1
ATOM 639 O O . GLU A 1 83 ? 7.816 1.168 -3.472 1.00 89.62 83 GLU A O 1
ATOM 644 N N . ASP A 1 84 ? 9.429 -0.149 -4.299 1.00 90.44 84 ASP A N 1
ATOM 645 C CA . ASP A 1 84 ? 8.772 -0.413 -5.582 1.00 90.44 84 ASP A CA 1
ATOM 646 C C . ASP A 1 84 ? 7.372 -1.024 -5.390 1.00 90.44 84 ASP A C 1
ATOM 648 O O . ASP A 1 84 ? 6.403 -0.643 -6.055 1.00 90.44 84 ASP A O 1
ATOM 652 N N . ILE A 1 85 ? 7.225 -1.968 -4.452 1.00 91.94 85 ILE A N 1
ATOM 653 C CA . ILE A 1 85 ? 5.920 -2.566 -4.134 1.00 91.94 85 ILE A CA 1
ATOM 654 C C . ILE A 1 85 ? 4.999 -1.554 -3.451 1.00 91.94 85 ILE A C 1
ATOM 656 O O . ILE A 1 85 ? 3.795 -1.529 -3.737 1.00 91.94 85 ILE A O 1
ATOM 660 N N . ILE A 1 86 ? 5.528 -0.726 -2.554 1.00 91.31 86 ILE A N 1
ATOM 661 C CA . ILE A 1 86 ? 4.769 0.338 -1.893 1.00 91.31 86 ILE A CA 1
ATOM 662 C C . ILE A 1 86 ? 4.238 1.333 -2.926 1.00 91.31 86 ILE A C 1
ATOM 664 O O . ILE A 1 86 ? 3.039 1.622 -2.912 1.00 91.31 86 ILE A O 1
ATOM 668 N N . ASP A 1 87 ? 5.070 1.767 -3.870 1.00 92.19 87 ASP A N 1
ATOM 669 C CA . ASP A 1 87 ? 4.696 2.671 -4.961 1.00 92.19 87 ASP A CA 1
ATOM 670 C C . ASP A 1 87 ? 3.608 2.061 -5.855 1.00 92.19 87 ASP A C 1
ATOM 672 O O . ASP A 1 87 ? 2.579 2.693 -6.122 1.00 92.19 87 ASP A O 1
ATOM 676 N N . LEU A 1 88 ? 3.750 0.787 -6.238 1.00 93.69 88 LEU A N 1
ATOM 677 C CA . LEU A 1 88 ? 2.717 0.057 -6.984 1.00 93.69 88 LEU A CA 1
ATOM 678 C C . LEU A 1 88 ? 1.396 -0.046 -6.214 1.00 93.69 88 LEU A C 1
ATOM 680 O O . LEU A 1 88 ? 0.315 0.063 -6.808 1.00 93.69 88 LEU A O 1
ATOM 684 N N . THR A 1 89 ? 1.473 -0.254 -4.900 1.00 93.50 89 THR A N 1
ATOM 685 C CA . THR A 1 89 ? 0.302 -0.364 -4.022 1.00 93.50 89 THR A CA 1
ATOM 686 C C . THR A 1 89 ? -0.400 0.988 -3.889 1.00 93.50 89 THR A C 1
ATOM 688 O O . THR A 1 89 ? -1.625 1.045 -4.019 1.00 93.50 89 THR A O 1
ATOM 691 N N . TYR A 1 90 ? 0.344 2.089 -3.739 1.00 91.31 90 TYR A N 1
ATOM 692 C CA . TYR A 1 90 ? -0.202 3.452 -3.774 1.00 91.31 90 TYR A CA 1
ATOM 693 C C . TYR A 1 90 ? -0.863 3.770 -5.118 1.00 91.31 90 TYR A C 1
ATOM 695 O O . TYR A 1 90 ? -1.961 4.326 -5.153 1.00 91.31 90 TYR A O 1
ATOM 703 N N . ALA A 1 91 ? -0.248 3.362 -6.229 1.00 90.81 91 ALA A N 1
ATOM 704 C CA . ALA A 1 91 ? -0.811 3.531 -7.567 1.00 90.81 91 ALA A CA 1
ATOM 705 C C . ALA A 1 91 ? -2.050 2.641 -7.830 1.00 90.81 91 ALA A C 1
ATOM 707 O O . ALA A 1 91 ? -2.754 2.826 -8.828 1.00 90.81 91 ALA A O 1
ATOM 708 N N . GLY A 1 92 ? -2.347 1.689 -6.938 1.00 89.50 92 GLY A N 1
ATOM 709 C CA . GLY A 1 92 ? -3.486 0.777 -7.033 1.00 89.50 92 GLY A CA 1
ATOM 710 C C . GLY A 1 92 ? -3.289 -0.375 -8.019 1.00 89.50 92 GLY A C 1
ATOM 711 O O . GLY A 1 92 ? -4.270 -1.022 -8.405 1.00 89.50 92 GLY A O 1
ATOM 712 N N . HIS A 1 93 ? -2.046 -0.654 -8.417 1.00 91.94 93 HIS A N 1
ATOM 713 C CA . HIS A 1 93 ? -1.669 -1.765 -9.300 1.00 91.94 93 HIS A CA 1
ATOM 714 C C . HIS A 1 93 ? -1.372 -3.029 -8.495 1.00 91.94 93 HIS A C 1
ATOM 716 O O . HIS A 1 93 ? -0.296 -3.623 -8.583 1.00 91.94 93 HIS A O 1
ATOM 722 N N . HIS A 1 94 ? -2.357 -3.440 -7.693 1.00 91.81 94 HIS A N 1
ATOM 723 C CA . HIS A 1 94 ? -2.254 -4.607 -6.813 1.00 91.81 94 HIS A CA 1
ATOM 724 C C . HIS A 1 94 ? -1.987 -5.910 -7.575 1.00 91.81 94 HIS A C 1
ATOM 726 O O . HIS A 1 94 ? -1.464 -6.844 -6.990 1.00 91.81 94 HIS A O 1
ATOM 732 N N . ASP A 1 95 ? -2.320 -5.988 -8.865 1.00 90.69 95 ASP A N 1
ATOM 733 C CA . ASP A 1 95 ? -1.998 -7.131 -9.723 1.00 90.69 95 ASP A CA 1
ATOM 734 C C . ASP A 1 95 ? -0.488 -7.284 -9.948 1.00 90.69 95 ASP A C 1
ATOM 736 O O . ASP A 1 95 ? 0.034 -8.398 -9.908 1.00 90.69 95 ASP A O 1
ATOM 740 N N . ILE A 1 96 ? 0.222 -6.167 -10.128 1.00 91.94 96 ILE A N 1
ATOM 741 C CA . ILE A 1 96 ? 1.684 -6.154 -10.247 1.00 91.94 96 ILE A CA 1
ATOM 742 C C . ILE A 1 96 ? 2.317 -6.447 -8.885 1.00 91.94 96 ILE A C 1
ATOM 744 O O . ILE A 1 96 ? 3.194 -7.302 -8.797 1.00 91.94 96 ILE A O 1
ATOM 748 N N . ALA A 1 97 ? 1.832 -5.801 -7.819 1.00 93.56 97 ALA A N 1
ATOM 749 C CA . ALA A 1 97 ? 2.303 -6.063 -6.458 1.00 93.56 97 ALA A CA 1
ATOM 750 C C . ALA A 1 97 ? 2.118 -7.542 -6.071 1.00 93.56 97 ALA A C 1
ATOM 752 O O . ALA A 1 97 ? 3.061 -8.172 -5.602 1.00 93.56 97 ALA A O 1
ATOM 753 N N . TYR A 1 98 ? 0.943 -8.120 -6.351 1.00 91.56 98 TYR A N 1
ATOM 754 C CA . TYR A 1 98 ? 0.637 -9.532 -6.108 1.00 91.56 98 TYR A CA 1
ATOM 755 C C . TYR A 1 98 ? 1.577 -10.469 -6.879 1.00 91.56 98 TYR A C 1
ATOM 757 O O . TYR A 1 98 ? 2.087 -11.441 -6.327 1.00 91.56 98 TYR A O 1
ATOM 765 N N . TYR A 1 99 ? 1.852 -10.162 -8.149 1.00 90.94 99 TYR A N 1
ATOM 766 C CA . TYR A 1 99 ? 2.818 -10.921 -8.943 1.00 90.94 99 TYR A CA 1
ATOM 767 C C . TYR A 1 99 ? 4.224 -10.908 -8.317 1.00 90.94 99 TYR A C 1
ATOM 769 O O . TYR A 1 99 ? 4.882 -11.947 -8.280 1.00 90.94 99 TYR A O 1
ATOM 777 N N . LEU A 1 100 ? 4.677 -9.761 -7.801 1.00 90.56 100 LEU A N 1
ATOM 778 C CA . LEU A 1 100 ? 6.008 -9.623 -7.199 1.00 90.56 100 LEU A CA 1
ATOM 779 C C . LEU A 1 100 ? 6.121 -10.337 -5.856 1.00 90.56 100 LEU A C 1
ATOM 781 O O . LEU A 1 100 ? 7.086 -11.067 -5.652 1.00 90.56 100 LEU A O 1
ATOM 785 N N . VAL A 1 101 ? 5.136 -10.201 -4.966 1.00 90.50 101 VAL A N 1
ATOM 786 C CA . VAL A 1 101 ? 5.154 -10.918 -3.676 1.00 90.50 101 VAL A CA 1
ATOM 787 C C . VAL A 1 101 ? 5.049 -12.433 -3.860 1.00 90.50 101 VAL A C 1
ATOM 789 O O . VAL A 1 101 ? 5.593 -13.179 -3.057 1.00 90.50 101 VAL A O 1
ATOM 792 N N . GLY A 1 102 ? 4.427 -12.904 -4.947 1.00 89.19 102 GLY A N 1
ATOM 793 C CA . GLY A 1 102 ? 4.451 -14.321 -5.316 1.00 89.19 102 GLY A CA 1
ATOM 794 C C . GLY A 1 102 ? 5.851 -14.831 -5.686 1.00 89.19 102 GLY A C 1
ATOM 795 O O . GLY A 1 102 ? 6.148 -16.002 -5.465 1.00 89.19 102 GLY A O 1
ATOM 796 N N . ARG A 1 103 ? 6.725 -13.965 -6.219 1.00 87.06 103 ARG A N 1
ATOM 797 C CA . ARG A 1 103 ? 8.141 -14.284 -6.490 1.00 87.06 103 ARG A CA 1
ATOM 798 C C . ARG A 1 103 ? 9.028 -14.081 -5.264 1.00 87.06 103 ARG A C 1
ATOM 800 O O . ARG A 1 103 ? 9.971 -14.839 -5.065 1.00 87.06 103 ARG A O 1
ATOM 807 N N . TYR A 1 104 ? 8.711 -13.081 -4.445 1.00 87.69 104 TYR A N 1
ATOM 808 C CA . TYR A 1 104 ? 9.507 -12.660 -3.293 1.00 87.69 104 TYR A CA 1
ATOM 809 C C . TYR A 1 104 ? 8.632 -12.557 -2.028 1.00 87.69 104 TYR A C 1
ATOM 811 O O . TYR A 1 104 ? 8.317 -11.451 -1.583 1.00 87.69 104 TYR A O 1
ATOM 819 N N . PRO A 1 105 ? 8.234 -13.690 -1.415 1.00 89.00 105 PRO A N 1
ATOM 820 C CA . PRO A 1 105 ? 7.270 -13.687 -0.309 1.00 89.00 105 PRO A CA 1
ATOM 821 C C . PRO A 1 105 ? 7.722 -12.912 0.934 1.00 89.00 105 PRO A C 1
ATOM 823 O O . PRO A 1 105 ? 6.892 -12.337 1.629 1.00 89.00 105 PRO A O 1
ATOM 826 N N . HIS A 1 106 ? 9.030 -12.829 1.193 1.00 87.25 106 HIS A N 1
ATOM 827 C CA . HIS A 1 106 ? 9.588 -12.075 2.324 1.00 87.25 106 HIS A CA 1
ATOM 828 C C . HIS A 1 106 ? 9.292 -10.563 2.257 1.00 87.25 106 HIS A C 1
ATOM 830 O O . HIS A 1 106 ? 9.337 -9.881 3.279 1.00 87.25 106 HIS A O 1
ATOM 836 N N . LEU A 1 107 ? 8.940 -10.027 1.079 1.00 89.31 107 LEU A N 1
ATOM 837 C CA . LEU A 1 107 ? 8.528 -8.629 0.934 1.00 89.31 107 LEU A CA 1
ATOM 838 C C . LEU A 1 107 ? 7.170 -8.348 1.598 1.00 89.31 107 LEU A C 1
ATOM 840 O O . LEU A 1 107 ? 6.898 -7.204 1.954 1.00 89.31 107 LEU A O 1
ATOM 844 N N . LEU A 1 108 ? 6.332 -9.372 1.824 1.00 90.88 108 LEU A N 1
ATOM 845 C CA . LEU A 1 108 ? 5.034 -9.229 2.506 1.00 90.88 108 LEU A CA 1
ATOM 846 C C . LEU A 1 108 ? 5.178 -8.710 3.939 1.00 90.88 108 LEU A C 1
ATOM 848 O O . LEU A 1 108 ? 4.293 -8.020 4.445 1.00 90.88 108 LEU A O 1
ATOM 852 N N . THR A 1 109 ? 6.294 -9.041 4.579 1.00 90.62 109 THR A N 1
ATOM 853 C CA . THR A 1 109 ? 6.582 -8.752 5.985 1.00 90.62 109 THR A CA 1
ATOM 854 C C . THR A 1 109 ? 7.595 -7.625 6.159 1.00 90.62 109 THR A C 1
ATOM 856 O O . THR A 1 109 ? 7.944 -7.264 7.281 1.00 90.62 109 THR A O 1
ATOM 859 N N . MET A 1 110 ? 8.093 -7.071 5.056 1.00 89.12 110 MET A N 1
ATOM 860 C CA . MET A 1 110 ? 9.108 -6.029 5.069 1.00 89.12 110 MET A CA 1
ATOM 861 C C . MET A 1 110 ? 8.469 -4.648 5.272 1.00 89.12 110 MET A C 1
ATOM 863 O O . MET A 1 110 ? 7.305 -4.404 4.936 1.00 89.12 110 MET A O 1
ATOM 867 N N . LYS A 1 111 ? 9.247 -3.728 5.843 1.00 88.44 111 LYS A N 1
ATOM 868 C CA . LYS A 1 111 ? 8.870 -2.326 6.037 1.00 88.44 111 LYS A CA 1
ATOM 869 C C . LYS A 1 111 ? 9.829 -1.428 5.262 1.00 88.44 111 LYS A C 1
ATOM 871 O O . LYS A 1 111 ? 11.023 -1.711 5.185 1.00 88.44 111 LYS A O 1
ATOM 876 N N . SER A 1 112 ? 9.290 -0.341 4.724 1.00 85.81 112 SER A N 1
ATOM 877 C CA . SER A 1 112 ? 10.043 0.729 4.081 1.00 85.81 112 SER A CA 1
ATOM 878 C C . SER A 1 112 ? 11.089 1.296 5.032 1.00 85.81 112 SER A C 1
ATOM 880 O O . SER A 1 112 ? 10.793 1.624 6.188 1.00 85.81 112 SER A O 1
ATOM 882 N N . THR A 1 113 ? 12.309 1.431 4.521 1.00 77.25 113 THR A N 1
ATOM 883 C CA . THR A 1 113 ? 13.419 2.054 5.253 1.00 77.25 113 THR A CA 1
ATOM 884 C C . THR A 1 113 ? 13.445 3.564 5.040 1.00 77.25 113 THR A C 1
ATOM 886 O O . THR A 1 113 ? 13.921 4.301 5.901 1.00 77.25 113 THR A O 1
ATOM 889 N N . THR A 1 114 ? 12.881 4.039 3.927 1.00 74.06 114 THR A N 1
ATOM 890 C CA . THR A 1 114 ? 12.876 5.457 3.543 1.00 74.06 114 THR A CA 1
ATOM 891 C C . THR A 1 114 ? 11.631 6.200 4.035 1.00 74.06 114 THR A C 1
ATOM 893 O O . THR A 1 114 ? 11.683 7.392 4.348 1.00 74.06 114 THR A O 1
ATOM 896 N N . HIS A 1 115 ? 10.508 5.497 4.171 1.00 68.25 115 HIS A N 1
ATOM 897 C CA . HIS A 1 115 ? 9.220 6.044 4.569 1.00 68.25 115 HIS A CA 1
ATOM 898 C C . HIS A 1 115 ? 8.753 5.412 5.876 1.00 68.25 115 HIS A C 1
ATOM 900 O O . HIS A 1 115 ? 7.945 4.492 5.864 1.00 68.25 115 HIS A O 1
ATOM 906 N N . SER A 1 116 ? 9.249 5.925 7.006 1.00 70.62 116 SER A N 1
ATOM 907 C CA . SER A 1 116 ? 8.676 5.752 8.356 1.00 70.62 116 SER A CA 1
ATOM 908 C C . SER A 1 116 ? 8.116 4.351 8.687 1.00 70.62 116 SER A C 1
ATOM 910 O O . SER A 1 116 ? 7.036 4.256 9.268 1.00 70.62 116 SER A O 1
ATOM 912 N N . GLY A 1 117 ? 8.777 3.265 8.269 1.00 76.06 117 GLY A N 1
ATOM 913 C CA . GLY A 1 117 ? 8.328 1.897 8.551 1.00 76.06 117 GLY A CA 1
ATOM 914 C C . GLY A 1 117 ? 7.037 1.455 7.842 1.00 76.06 117 GLY A C 1
ATOM 915 O O . GLY A 1 117 ? 6.374 0.529 8.313 1.00 76.06 117 GLY A O 1
ATOM 916 N N . ARG A 1 118 ? 6.648 2.093 6.730 1.00 87.06 118 ARG A N 1
ATOM 917 C CA . ARG A 1 118 ? 5.440 1.733 5.967 1.00 87.06 118 ARG A CA 1
ATOM 918 C C . ARG A 1 118 ? 5.545 0.315 5.412 1.00 87.06 118 ARG A C 1
ATOM 920 O O . ARG A 1 118 ? 6.525 -0.024 4.764 1.00 87.06 118 ARG A O 1
ATOM 927 N N . SER A 1 119 ? 4.516 -0.496 5.625 1.00 91.88 119 SER A N 1
ATOM 928 C CA . SER A 1 119 ? 4.363 -1.818 5.006 1.00 91.88 119 SER A CA 1
ATOM 929 C C . SER A 1 119 ? 3.270 -1.797 3.936 1.00 91.88 119 SER A C 1
ATOM 931 O O . SER A 1 119 ? 2.483 -0.850 3.856 1.00 91.88 119 SER A O 1
ATOM 933 N N . ILE A 1 120 ? 3.152 -2.873 3.155 1.00 93.19 120 ILE A N 1
ATOM 934 C CA . ILE A 1 120 ? 2.037 -3.066 2.208 1.00 93.19 120 ILE A CA 1
ATOM 935 C C . ILE A 1 120 ? 0.687 -2.909 2.924 1.00 93.19 120 ILE A C 1
ATOM 937 O O . ILE A 1 120 ? -0.207 -2.219 2.432 1.00 93.19 120 ILE A O 1
ATOM 941 N N . LEU A 1 121 ? 0.553 -3.496 4.119 1.00 93.69 121 LEU A N 1
ATOM 942 C CA . LEU A 1 121 ? -0.675 -3.421 4.909 1.00 93.69 121 LEU A CA 1
ATOM 943 C C . LEU A 1 121 ? -0.999 -1.985 5.340 1.00 93.69 121 LEU A C 1
ATOM 945 O O . LEU A 1 121 ? -2.163 -1.587 5.275 1.00 93.69 121 LEU A O 1
ATOM 949 N N . PHE A 1 122 ? 0.010 -1.191 5.713 1.00 92.88 122 PHE A N 1
ATOM 950 C CA . PHE A 1 122 ? -0.188 0.228 6.010 1.00 92.88 122 PHE A CA 1
ATOM 951 C C . PHE A 1 122 ? -0.709 0.985 4.791 1.00 92.88 122 PHE A C 1
ATOM 953 O O . PHE A 1 122 ? -1.695 1.713 4.898 1.00 92.88 122 PHE A O 1
ATOM 960 N N . VAL A 1 123 ? -0.089 0.797 3.621 1.00 92.69 123 VAL A N 1
ATOM 961 C CA . VAL A 1 123 ? -0.515 1.486 2.395 1.00 92.69 123 VAL A CA 1
ATOM 962 C C . VAL A 1 123 ? -1.971 1.146 2.087 1.00 92.69 123 VAL A C 1
ATOM 964 O O . VAL A 1 123 ? -2.790 2.054 1.942 1.00 92.69 123 VAL A O 1
ATOM 967 N N . LEU A 1 124 ? -2.334 -0.139 2.103 1.00 93.25 124 LEU A N 1
ATOM 968 C CA . LEU A 1 124 ? -3.717 -0.585 1.912 1.00 93.25 124 LEU A CA 1
ATOM 969 C C . LEU A 1 124 ? -4.672 0.049 2.936 1.00 93.25 124 LEU A C 1
ATOM 971 O O . LEU A 1 124 ? -5.734 0.543 2.560 1.00 93.25 124 LEU A O 1
ATOM 975 N N . ALA A 1 125 ? -4.276 0.133 4.206 1.00 91.81 125 ALA A N 1
ATOM 976 C CA . ALA A 1 125 ? -5.060 0.768 5.264 1.00 91.81 125 ALA A CA 1
ATOM 977 C C . ALA A 1 125 ? -5.226 2.295 5.114 1.00 91.81 125 ALA A C 1
ATOM 979 O O . ALA A 1 125 ? -6.107 2.884 5.744 1.00 91.81 125 ALA A O 1
ATOM 980 N N . THR A 1 126 ? -4.413 2.948 4.281 1.00 89.94 126 THR A N 1
ATOM 981 C CA . THR A 1 126 ? -4.541 4.385 3.980 1.00 89.94 126 THR A CA 1
ATOM 982 C C . THR A 1 126 ? -5.342 4.675 2.708 1.00 89.94 126 THR A C 1
ATOM 984 O O . THR A 1 126 ? -5.837 5.793 2.539 1.00 89.94 126 THR A O 1
ATOM 987 N N . MET A 1 127 ? -5.517 3.685 1.826 1.00 85.31 127 MET A N 1
ATOM 988 C CA . MET A 1 127 ? -6.148 3.844 0.511 1.00 85.31 127 MET A CA 1
ATOM 989 C C . MET A 1 127 ? -7.657 3.562 0.548 1.00 85.31 127 MET A C 1
ATOM 991 O O . MET A 1 127 ? -8.136 2.554 0.032 1.00 85.31 127 MET A O 1
ATOM 995 N N . GLU A 1 128 ? -8.443 4.484 1.112 1.00 79.69 128 GLU A N 1
ATOM 996 C CA . GLU A 1 128 ? -9.909 4.342 1.220 1.00 79.69 128 GLU A CA 1
ATOM 997 C C . GLU A 1 128 ? -10.607 4.101 -0.132 1.00 79.69 128 GLU A C 1
ATOM 999 O O . GLU A 1 128 ? -11.600 3.380 -0.202 1.00 79.69 128 GLU A O 1
ATOM 1004 N N . SER A 1 129 ? -10.054 4.639 -1.222 1.00 76.44 129 SER A N 1
ATOM 1005 C CA . SER A 1 129 ? -10.582 4.497 -2.583 1.00 76.44 129 SER A CA 1
ATOM 1006 C C . SER A 1 129 ? -10.442 3.084 -3.158 1.00 76.44 129 SER A C 1
ATOM 1008 O O . SER A 1 129 ? -11.129 2.753 -4.125 1.00 76.44 129 SER A O 1
ATOM 1010 N N . HIS A 1 130 ? -9.571 2.246 -2.585 1.00 79.19 130 HIS A N 1
ATOM 1011 C CA . HIS A 1 130 ? -9.387 0.854 -3.002 1.00 79.19 130 HIS A CA 1
ATOM 1012 C C . HIS A 1 130 ? -10.430 -0.069 -2.359 1.00 79.19 130 HIS A C 1
ATOM 1014 O O . HIS A 1 130 ? -10.658 -1.173 -2.850 1.00 79.19 130 HIS A O 1
ATOM 1020 N N . PHE A 1 131 ? -11.112 0.381 -1.302 1.00 77.88 131 PHE A N 1
ATOM 1021 C CA . PHE A 1 131 ? -12.045 -0.438 -0.534 1.00 77.88 131 PHE A CA 1
ATOM 1022 C C . PHE A 1 131 ? -13.495 -0.002 -0.715 1.00 77.88 131 PHE A C 1
ATOM 1024 O O . PHE A 1 131 ? -13.778 1.188 -0.791 1.00 77.88 131 PHE A O 1
ATOM 1031 N N . HIS A 1 132 ? -14.445 -0.940 -0.748 1.00 73.69 132 HIS A N 1
ATOM 1032 C CA . HIS A 1 132 ? -15.861 -0.590 -0.855 1.00 73.69 132 HIS A CA 1
ATOM 1033 C C . HIS A 1 132 ? -16.327 0.164 0.382 1.00 73.69 132 HIS A C 1
ATOM 1035 O O . HIS A 1 132 ? -17.063 1.147 0.254 1.00 73.69 132 HIS A O 1
ATOM 1041 N N . SER A 1 133 ? -15.887 -0.256 1.571 1.00 68.81 133 SER A N 1
ATOM 1042 C CA . SER A 1 133 ? -16.300 0.415 2.801 1.00 68.81 133 SER A CA 1
ATOM 1043 C C . SER A 1 133 ? -15.705 1.818 2.942 1.00 68.81 133 SER A C 1
ATOM 1045 O O . SER A 1 133 ? -16.401 2.690 3.462 1.00 68.81 133 SER A O 1
ATOM 1047 N N . GLY A 1 134 ? -14.468 2.017 2.471 1.00 59.19 134 GLY A N 1
ATOM 1048 C CA . GLY A 1 134 ? -13.758 3.299 2.489 1.00 59.19 134 GLY A CA 1
ATOM 1049 C C . GLY A 1 134 ? -14.206 4.231 1.363 1.00 59.19 134 GLY A C 1
ATOM 1050 O O . GLY A 1 134 ? -14.332 5.440 1.558 1.00 59.19 134 GLY A O 1
ATOM 1051 N N . SER A 1 135 ? -14.547 3.677 0.197 1.00 62.00 135 SER A N 1
ATOM 1052 C CA . SER A 1 135 ? -15.097 4.440 -0.913 1.00 62.00 135 SER A CA 1
ATOM 1053 C C . SER A 1 135 ? -16.476 4.970 -0.511 1.00 62.00 135 SER A C 1
ATOM 1055 O O . SER A 1 135 ? -17.434 4.222 -0.291 1.00 62.00 135 SER A O 1
ATOM 1057 N N . ARG A 1 136 ? -16.587 6.294 -0.382 1.00 58.19 136 ARG A N 1
ATOM 1058 C CA . ARG A 1 136 ? -17.827 7.016 -0.045 1.00 58.19 136 ARG A CA 1
ATOM 1059 C C . ARG A 1 136 ? -18.804 7.062 -1.222 1.00 58.19 136 ARG A C 1
ATOM 1061 O O . ARG A 1 136 ? -19.427 8.089 -1.474 1.00 58.19 136 ARG A O 1
ATOM 1068 N N . LEU A 1 137 ? -18.904 5.959 -1.955 1.00 55.50 137 LEU A N 1
ATOM 1069 C CA . LEU A 1 137 ? -19.805 5.834 -3.082 1.00 55.50 137 LEU A CA 1
ATOM 1070 C C . LEU A 1 137 ? -21.234 5.955 -2.548 1.00 55.50 137 LEU A C 1
ATOM 1072 O O . LEU A 1 137 ? -21.643 5.234 -1.632 1.00 55.50 137 LEU A O 1
ATOM 1076 N N . SER A 1 138 ? -21.950 6.946 -3.065 1.00 53.25 138 SER A N 1
ATOM 1077 C CA . SER A 1 138 ? -23.331 7.250 -2.702 1.00 53.25 138 SER A CA 1
ATOM 1078 C C . SER A 1 138 ? -24.237 6.040 -2.958 1.00 53.25 138 SER A C 1
ATOM 1080 O O . SER A 1 138 ? -23.906 5.152 -3.740 1.00 53.25 138 SER A O 1
ATOM 1082 N N . VAL A 1 139 ? -25.418 5.997 -2.333 1.00 52.69 139 VAL A N 1
ATOM 1083 C CA . VAL A 1 139 ? -26.420 4.931 -2.561 1.00 52.69 139 VAL A CA 1
ATOM 1084 C C . VAL A 1 139 ? -26.725 4.743 -4.060 1.00 52.69 139 VAL A C 1
ATOM 1086 O O . VAL A 1 139 ? -26.970 3.626 -4.507 1.00 52.69 139 VAL A O 1
ATOM 1089 N N . LEU A 1 140 ? -26.631 5.813 -4.858 1.00 48.75 140 LEU A N 1
ATOM 1090 C CA . LEU A 1 140 ? -26.774 5.768 -6.316 1.00 48.75 140 LEU A CA 1
ATOM 1091 C C . LEU A 1 140 ? -25.596 5.063 -7.003 1.00 48.75 140 LEU A C 1
ATOM 1093 O O . LEU A 1 140 ? -25.811 4.233 -7.879 1.00 48.75 140 LEU A O 1
ATOM 1097 N N . GLU A 1 141 ? -24.361 5.303 -6.566 1.00 53.88 141 GLU A N 1
ATOM 1098 C CA . GLU A 1 141 ? -23.183 4.579 -7.060 1.00 53.88 141 GLU A CA 1
ATOM 1099 C C . GLU A 1 141 ? -23.172 3.112 -6.591 1.00 53.88 141 GLU A C 1
ATOM 1101 O O . GLU A 1 141 ? -22.757 2.236 -7.347 1.00 53.88 141 GLU A O 1
ATOM 1106 N N . ALA A 1 142 ? -23.727 2.811 -5.409 1.00 54.53 142 ALA A N 1
ATOM 1107 C CA . ALA A 1 142 ? -23.976 1.447 -4.921 1.00 54.53 142 ALA A CA 1
ATOM 1108 C C . ALA A 1 142 ? -24.964 0.660 -5.807 1.00 54.53 142 ALA A C 1
ATOM 1110 O O . ALA A 1 142 ? -24.839 -0.554 -5.954 1.00 54.53 142 ALA A O 1
ATOM 1111 N N . LEU A 1 143 ? -25.931 1.334 -6.435 1.00 54.69 143 LEU A N 1
ATOM 1112 C CA . LEU A 1 143 ? -26.849 0.714 -7.399 1.00 54.69 143 LEU A CA 1
ATOM 1113 C C . LEU A 1 143 ? -26.185 0.490 -8.762 1.00 54.69 143 LEU A C 1
ATOM 1115 O O . LEU A 1 143 ? -26.459 -0.517 -9.418 1.00 54.69 143 LEU A O 1
ATOM 1119 N N . ILE A 1 144 ? -25.249 1.360 -9.148 1.00 55.06 144 ILE A N 1
ATOM 1120 C CA . ILE A 1 144 ? -24.416 1.173 -10.341 1.00 55.06 144 ILE A CA 1
ATOM 1121 C C . ILE A 1 144 ? -23.548 -0.097 -10.216 1.00 55.06 144 ILE A C 1
ATOM 1123 O O . ILE A 1 144 ? -23.326 -0.773 -11.218 1.00 55.06 144 ILE A O 1
ATOM 1127 N N . TYR A 1 145 ? -23.139 -0.507 -9.007 1.00 49.88 145 TYR A N 1
ATOM 1128 C CA . TYR A 1 145 ? -22.404 -1.769 -8.790 1.00 49.88 145 TYR A CA 1
ATOM 1129 C C . TYR A 1 145 ? -23.129 -3.031 -9.265 1.00 49.88 145 TYR A C 1
ATOM 1131 O O . TYR A 1 145 ? -22.472 -4.045 -9.509 1.00 49.88 145 TYR A O 1
ATOM 1139 N N . LYS A 1 146 ? -24.459 -2.994 -9.410 1.00 54.88 146 LYS A N 1
ATOM 1140 C CA . LYS A 1 146 ? -25.228 -4.121 -9.956 1.00 54.88 146 LYS A CA 1
ATOM 1141 C C . LYS A 1 146 ? -25.151 -4.218 -11.483 1.00 54.88 146 LYS A C 1
ATOM 1143 O O . LYS A 1 146 ? -25.494 -5.265 -12.024 1.00 54.88 146 LYS A O 1
ATOM 1148 N N . PHE A 1 147 ? -24.681 -3.177 -12.175 1.00 55.22 147 PHE A N 1
ATOM 1149 C CA . PHE A 1 147 ? -24.639 -3.119 -13.635 1.00 55.22 147 PHE A CA 1
ATOM 1150 C C . PHE A 1 147 ? -23.192 -3.161 -14.168 1.00 55.22 147 PHE A C 1
ATOM 1152 O O . PHE A 1 147 ? -22.478 -2.161 -14.102 1.00 55.22 147 PHE A O 1
ATOM 1159 N N . PRO A 1 148 ? -22.747 -4.281 -14.775 1.00 53.47 148 PRO A N 1
ATOM 1160 C CA . PRO A 1 148 ? -21.379 -4.452 -15.288 1.00 53.47 148 PRO A CA 1
ATOM 1161 C C . PRO A 1 148 ? -21.036 -3.595 -16.524 1.00 53.47 148 PRO A C 1
ATOM 1163 O O . PRO A 1 148 ? -19.944 -3.708 -17.069 1.00 53.47 148 PRO A O 1
ATOM 1166 N N . ILE A 1 149 ? -21.950 -2.731 -16.973 1.00 57.94 149 ILE A N 1
ATOM 1167 C CA . ILE A 1 149 ? -21.844 -1.969 -18.227 1.00 57.94 149 ILE A CA 1
ATOM 1168 C C . ILE A 1 149 ? -20.804 -0.836 -18.120 1.00 57.94 149 ILE A C 1
ATOM 1170 O O . ILE A 1 149 ? -20.250 -0.394 -19.124 1.00 57.94 149 ILE A O 1
ATOM 1174 N N . ILE A 1 150 ? -20.478 -0.378 -16.907 1.00 61.97 150 ILE A N 1
ATOM 1175 C CA . ILE A 1 150 ? -19.531 0.723 -16.707 1.00 61.97 150 ILE A CA 1
ATOM 1176 C C . ILE A 1 150 ? -18.133 0.163 -16.428 1.00 61.97 150 ILE A C 1
ATOM 1178 O O . ILE A 1 150 ? -17.838 -0.280 -15.319 1.00 61.97 150 ILE A O 1
ATOM 1182 N N . LYS A 1 151 ? -17.238 0.252 -17.421 1.00 63.59 151 LYS A N 1
ATOM 1183 C CA . LYS A 1 151 ? -15.831 -0.195 -17.342 1.00 63.59 151 LYS A CA 1
ATOM 1184 C C . LYS A 1 151 ? -15.121 0.247 -16.051 1.00 63.59 151 LYS A C 1
ATOM 1186 O O . LYS A 1 151 ? -14.469 -0.559 -15.396 1.00 63.59 151 LYS A O 1
ATOM 1191 N N . ARG A 1 152 ? -15.334 1.498 -15.631 1.00 63.69 152 ARG A N 1
ATOM 1192 C CA . ARG A 1 152 ? -14.763 2.066 -14.397 1.00 63.69 152 ARG A CA 1
ATOM 1193 C C . ARG A 1 152 ? -15.192 1.313 -13.130 1.00 63.69 152 ARG A C 1
ATOM 1195 O O . ARG A 1 152 ? -14.399 1.157 -12.212 1.00 63.69 152 ARG A O 1
ATOM 1202 N N . VAL A 1 153 ? -16.433 0.841 -13.071 1.00 63.06 153 VAL A N 1
ATOM 1203 C CA . VAL A 1 153 ? -16.991 0.137 -11.902 1.00 63.06 153 VAL A CA 1
ATOM 1204 C C . VAL A 1 153 ? -16.409 -1.268 -11.804 1.00 63.06 153 VAL A C 1
ATOM 1206 O O . VAL A 1 153 ? -16.047 -1.718 -10.718 1.00 63.06 153 VAL A O 1
ATOM 1209 N N . HIS A 1 154 ? -16.249 -1.936 -12.947 1.00 68.19 154 HIS A N 1
ATOM 1210 C CA . HIS A 1 154 ? -15.563 -3.220 -13.019 1.00 68.19 154 HIS A CA 1
ATOM 1211 C C . HIS A 1 154 ? -14.097 -3.108 -12.570 1.00 68.19 154 HIS A C 1
ATOM 1213 O O . HIS A 1 154 ? -13.646 -3.910 -11.756 1.00 68.19 154 HIS A O 1
ATOM 1219 N N . GLU A 1 155 ? -13.378 -2.078 -13.024 1.00 69.75 155 GLU A N 1
ATOM 1220 C CA . GLU A 1 155 ? -11.990 -1.820 -12.617 1.00 69.75 155 GLU A CA 1
ATOM 1221 C C . GLU A 1 155 ? -11.854 -1.547 -11.112 1.00 69.75 155 GLU A C 1
ATOM 1223 O O . GLU A 1 155 ? -10.955 -2.093 -10.474 1.00 69.75 155 GLU A O 1
ATOM 1228 N N . VAL A 1 156 ? -12.762 -0.764 -10.517 1.00 69.75 156 VAL A N 1
ATOM 1229 C CA . VAL A 1 156 ? -12.774 -0.520 -9.061 1.00 69.75 156 VAL A CA 1
ATOM 1230 C C . VAL A 1 156 ? -13.048 -1.810 -8.288 1.00 69.75 156 VAL A C 1
ATOM 1232 O O . VAL A 1 156 ? -12.378 -2.076 -7.294 1.00 69.75 156 VAL A O 1
ATOM 1235 N N . LYS A 1 157 ? -13.979 -2.649 -8.756 1.00 72.81 157 LYS A N 1
ATOM 1236 C CA . LYS A 1 157 ? -14.270 -3.943 -8.122 1.00 72.81 157 LYS A CA 1
ATOM 1237 C C . LYS A 1 157 ? -13.070 -4.887 -8.180 1.00 72.81 157 LYS A C 1
ATOM 1239 O O . LYS A 1 157 ? -12.726 -5.498 -7.174 1.00 72.81 157 LYS A O 1
ATOM 1244 N N . LEU A 1 158 ? -12.422 -5.002 -9.339 1.00 79.25 158 LEU A N 1
ATOM 1245 C CA . LEU A 1 158 ? -11.202 -5.799 -9.481 1.00 79.25 158 LEU A CA 1
ATOM 1246 C C . LEU A 1 158 ? -10.098 -5.285 -8.557 1.00 79.25 158 LEU A C 1
ATOM 1248 O O . LEU A 1 158 ? -9.453 -6.080 -7.879 1.00 79.25 158 LEU A O 1
ATOM 1252 N N . ARG A 1 159 ? -9.923 -3.960 -8.478 1.00 80.69 159 ARG A N 1
ATOM 1253 C CA . ARG A 1 159 ? -8.946 -3.335 -7.584 1.00 80.69 159 ARG A CA 1
ATOM 1254 C C . ARG A 1 159 ? -9.235 -3.643 -6.118 1.00 80.69 159 ARG A C 1
ATOM 1256 O O . ARG A 1 159 ? -8.302 -3.971 -5.399 1.00 80.69 159 ARG A O 1
ATOM 1263 N N . ASN A 1 160 ? -10.499 -3.575 -5.705 1.00 83.38 160 ASN A N 1
ATOM 1264 C CA . ASN A 1 160 ? -10.931 -3.939 -4.358 1.00 83.38 160 ASN A CA 1
ATOM 1265 C C . ASN A 1 160 ? -10.612 -5.398 -4.029 1.00 83.38 160 ASN A C 1
ATOM 1267 O O . ASN A 1 160 ? -9.970 -5.667 -3.019 1.00 83.38 160 ASN A O 1
ATOM 1271 N N . MET A 1 161 ? -11.006 -6.329 -4.902 1.00 85.75 161 MET A N 1
ATOM 1272 C CA . MET A 1 161 ? -10.751 -7.755 -4.688 1.00 85.75 161 MET A CA 1
ATOM 1273 C C . MET A 1 161 ? -9.249 -8.046 -4.610 1.00 85.75 161 MET A C 1
ATOM 1275 O O . MET A 1 161 ? -8.814 -8.768 -3.719 1.00 85.75 161 MET A O 1
ATOM 1279 N N . ALA A 1 162 ? -8.452 -7.431 -5.487 1.00 88.31 162 ALA A N 1
ATOM 1280 C CA . ALA A 1 162 ? -7.001 -7.579 -5.466 1.00 88.31 162 ALA A CA 1
ATOM 1281 C C . ALA A 1 162 ? -6.363 -6.971 -4.202 1.00 88.31 162 ALA A C 1
ATOM 1283 O O . ALA A 1 162 ? -5.446 -7.563 -3.645 1.00 88.31 162 ALA A O 1
ATOM 1284 N N . ALA A 1 163 ? -6.864 -5.831 -3.715 1.00 90.81 163 ALA A N 1
ATOM 1285 C CA . ALA A 1 163 ? -6.394 -5.203 -2.480 1.00 90.81 163 ALA A CA 1
ATOM 1286 C C . ALA A 1 163 ? -6.683 -6.070 -1.242 1.00 90.81 163 ALA A C 1
ATOM 1288 O O . ALA A 1 163 ? -5.810 -6.241 -0.393 1.00 90.81 163 ALA A O 1
ATOM 1289 N N . VAL A 1 164 ? -7.890 -6.641 -1.148 1.00 91.12 164 VAL A N 1
ATOM 1290 C CA . VAL A 1 164 ? -8.271 -7.552 -0.055 1.00 91.12 164 VAL A CA 1
ATOM 1291 C C . VAL A 1 164 ? -7.427 -8.825 -0.087 1.00 91.12 164 VAL A C 1
ATOM 1293 O O . VAL A 1 164 ? -6.939 -9.254 0.956 1.00 91.12 164 VAL A O 1
ATOM 1296 N N . GLU A 1 165 ? -7.218 -9.413 -1.266 1.00 93.25 165 GLU A N 1
ATOM 1297 C CA . GLU A 1 165 ? -6.397 -10.620 -1.392 1.00 93.25 165 GLU A CA 1
ATOM 1298 C C . GLU A 1 165 ? -4.927 -10.340 -1.055 1.00 93.25 165 GLU A C 1
ATOM 1300 O O . GLU A 1 165 ? -4.312 -11.110 -0.324 1.00 93.25 165 GLU A O 1
ATOM 1305 N N . LEU A 1 166 ? -4.373 -9.207 -1.496 1.00 93.81 166 LEU A N 1
ATOM 1306 C CA . LEU A 1 166 ? -3.012 -8.810 -1.132 1.00 93.81 166 LEU A CA 1
ATOM 1307 C C . LEU A 1 166 ? -2.867 -8.606 0.384 1.00 93.81 166 LEU A C 1
ATOM 1309 O O . LEU A 1 166 ? -1.914 -9.105 0.976 1.00 93.81 166 LEU A O 1
ATOM 1313 N N . ALA A 1 167 ? -3.832 -7.945 1.034 1.00 94.56 167 ALA A N 1
ATOM 1314 C CA . ALA A 1 167 ? -3.849 -7.815 2.492 1.00 94.56 167 ALA A CA 1
ATOM 1315 C C . ALA A 1 167 ? -3.898 -9.179 3.192 1.00 94.56 167 ALA A C 1
ATOM 1317 O O . ALA A 1 167 ? -3.238 -9.376 4.208 1.00 94.56 167 ALA A O 1
ATOM 1318 N N . LYS A 1 168 ? -4.646 -10.135 2.633 1.00 95.12 168 LYS A N 1
ATOM 1319 C CA . LYS A 1 168 ? -4.747 -11.495 3.169 1.00 95.12 168 LYS A CA 1
ATOM 1320 C C . LYS A 1 168 ? -3.422 -12.234 3.082 1.00 95.12 168 LYS A C 1
ATOM 1322 O O . LYS A 1 168 ? -3.043 -12.864 4.062 1.00 95.12 168 LYS A O 1
ATOM 1327 N N . GLN A 1 169 ? -2.705 -12.113 1.966 1.00 94.69 169 GLN A N 1
ATOM 1328 C CA . GLN A 1 169 ? -1.357 -12.673 1.840 1.00 94.69 169 GLN A CA 1
ATOM 1329 C C . GLN A 1 169 ? -0.405 -12.078 2.879 1.00 94.69 169 GLN A C 1
ATOM 1331 O O . GLN A 1 169 ? 0.355 -12.819 3.495 1.00 94.69 169 GLN A O 1
ATOM 1336 N N . VAL A 1 170 ? -0.496 -10.766 3.140 1.00 94.31 170 VAL A N 1
ATOM 1337 C CA . VAL A 1 170 ? 0.281 -10.144 4.221 1.00 94.31 170 VAL A CA 1
ATOM 1338 C C . VAL A 1 170 ? -0.093 -10.759 5.565 1.00 94.31 170 VAL A C 1
ATOM 1340 O O . VAL A 1 170 ? 0.799 -11.256 6.238 1.00 94.31 170 VAL A O 1
ATOM 1343 N N . CYS A 1 171 ? -1.382 -10.800 5.932 1.00 94.25 171 CYS A N 1
ATOM 1344 C CA . CYS A 1 171 ? -1.849 -11.388 7.195 1.00 94.25 171 CYS A CA 1
ATOM 1345 C C . CYS A 1 171 ? -1.409 -12.846 7.380 1.00 94.25 171 CYS A C 1
ATOM 1347 O O . CYS A 1 171 ? -1.024 -13.220 8.483 1.00 94.25 171 CYS A O 1
ATOM 1349 N N . MET A 1 172 ? -1.430 -13.652 6.317 1.00 94.00 172 MET A N 1
ATOM 1350 C CA . MET A 1 172 ? -0.904 -15.018 6.348 1.00 94.00 172 MET A CA 1
ATOM 1351 C C . MET A 1 172 ? 0.600 -15.025 6.638 1.00 94.00 172 MET A C 1
ATOM 1353 O O . MET A 1 172 ? 1.030 -15.712 7.556 1.00 94.00 172 MET A O 1
ATOM 1357 N N . ALA A 1 173 ? 1.387 -14.211 5.934 1.00 93.06 173 ALA A N 1
ATOM 1358 C CA . ALA A 1 173 ? 2.834 -14.161 6.130 1.00 93.06 173 ALA A CA 1
ATOM 1359 C C . ALA A 1 173 ? 3.238 -13.668 7.532 1.00 93.06 173 ALA A C 1
ATOM 1361 O O . ALA A 1 173 ? 4.155 -14.217 8.133 1.00 93.06 173 ALA A O 1
ATOM 1362 N N . ILE A 1 174 ? 2.545 -12.665 8.089 1.00 91.88 174 ILE A N 1
ATOM 1363 C CA . ILE A 1 174 ? 2.809 -12.230 9.472 1.00 91.88 174 ILE A CA 1
ATOM 1364 C C . ILE A 1 174 ? 2.291 -13.230 10.514 1.00 91.88 174 ILE A C 1
ATOM 1366 O O . ILE A 1 174 ? 2.794 -13.229 11.629 1.00 91.88 174 ILE A O 1
ATOM 1370 N N . SER A 1 175 ? 1.335 -14.110 10.189 1.00 92.38 175 SER A N 1
ATOM 1371 C CA . SER A 1 175 ? 0.847 -15.116 11.149 1.00 92.38 175 SER A CA 1
ATOM 1372 C C . SER A 1 175 ? 1.876 -16.194 11.495 1.00 92.38 175 SER A C 1
ATOM 1374 O O . SER A 1 175 ? 1.756 -16.828 12.541 1.00 92.38 175 SER A O 1
ATOM 1376 N N . ASP A 1 176 ? 2.911 -16.339 10.666 1.00 90.38 176 ASP A N 1
ATOM 1377 C CA . ASP A 1 176 ? 4.038 -17.241 10.911 1.00 90.38 176 ASP A CA 1
ATOM 1378 C C . ASP A 1 176 ? 5.091 -16.641 11.873 1.00 90.38 176 ASP A C 1
ATOM 1380 O O . ASP A 1 176 ? 6.025 -17.333 12.279 1.00 90.38 176 ASP A O 1
ATOM 1384 N N . MET A 1 177 ? 4.958 -15.362 12.255 1.00 89.50 177 MET A N 1
ATOM 1385 C CA . MET A 1 177 ? 5.860 -14.675 13.190 1.00 89.50 177 MET A CA 1
ATOM 1386 C C . MET A 1 177 ? 5.529 -14.960 14.662 1.00 89.50 177 MET A C 1
ATOM 1388 O O . MET A 1 177 ? 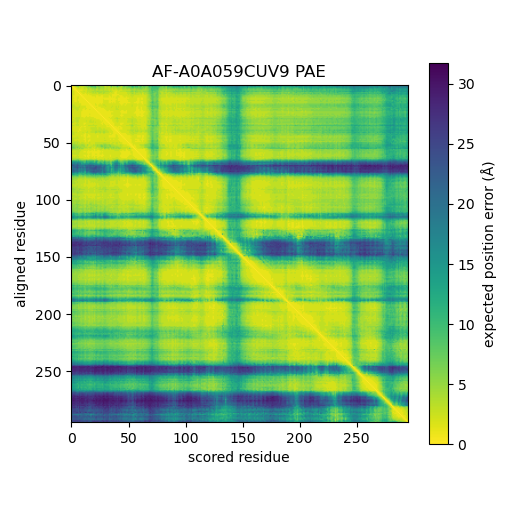4.460 -15.461 15.017 1.00 89.50 177 MET A O 1
ATOM 1392 N N . HIS A 1 178 ? 6.424 -14.555 15.567 1.00 88.00 178 HIS A N 1
ATOM 1393 C CA . HIS A 1 178 ? 6.135 -14.578 17.000 1.00 88.00 178 HIS A CA 1
ATOM 1394 C C . HIS A 1 178 ? 5.072 -13.536 17.388 1.00 88.00 178 HIS A C 1
ATOM 1396 O O . HIS A 1 178 ? 5.054 -12.422 16.876 1.00 88.00 178 HIS A O 1
ATOM 1402 N N . SER A 1 179 ? 4.222 -13.852 18.373 1.00 84.88 179 SER A N 1
ATOM 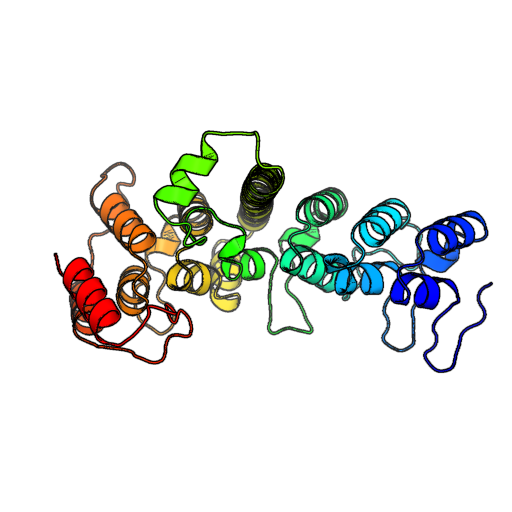1403 C CA . SER A 1 179 ? 3.119 -12.970 18.806 1.00 84.88 179 SER A CA 1
ATOM 1404 C C . SER A 1 179 ? 3.560 -11.537 19.148 1.00 84.88 179 SER A C 1
ATOM 1406 O O . SER A 1 179 ? 2.871 -10.581 18.797 1.00 84.88 179 SER A O 1
ATOM 1408 N N . THR A 1 180 ? 4.729 -11.359 19.771 1.00 84.94 180 THR A N 1
ATOM 1409 C CA . THR A 1 180 ? 5.283 -10.027 20.063 1.00 84.94 180 THR A CA 1
ATOM 1410 C C . THR A 1 180 ? 5.625 -9.257 18.789 1.00 84.94 180 THR A C 1
ATOM 1412 O O . THR A 1 180 ? 5.230 -8.099 18.664 1.00 84.94 180 THR A O 1
ATOM 1415 N N . GLU A 1 181 ? 6.264 -9.913 17.820 1.00 87.06 181 GLU A N 1
ATOM 1416 C CA . GLU A 1 181 ? 6.637 -9.329 16.525 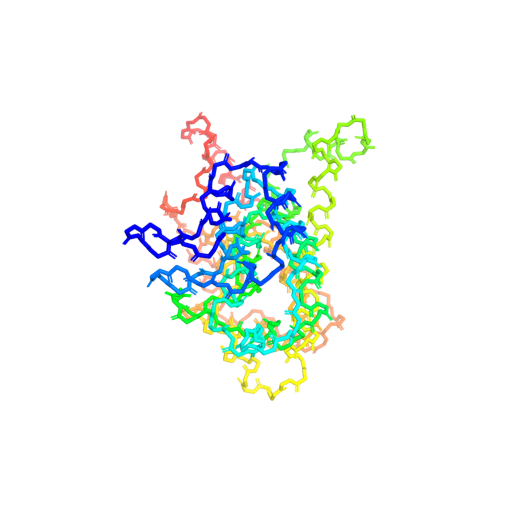1.00 87.06 181 GLU A CA 1
ATOM 1417 C C . GLU A 1 181 ? 5.403 -8.958 15.701 1.00 87.06 181 GLU A C 1
ATOM 1419 O O . GLU A 1 181 ? 5.371 -7.889 15.10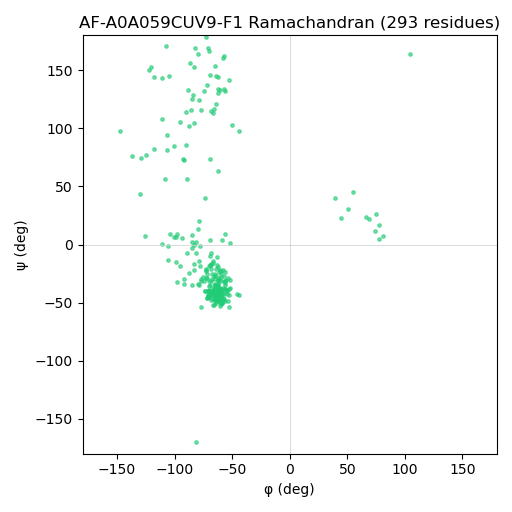2 1.00 87.06 181 GLU A O 1
ATOM 1424 N N . ILE A 1 182 ? 4.343 -9.774 15.735 1.00 85.81 182 ILE A N 1
ATOM 1425 C CA . ILE A 1 182 ? 3.055 -9.454 15.098 1.00 85.81 182 ILE A CA 1
ATOM 1426 C C . ILE A 1 182 ? 2.499 -8.153 15.683 1.00 85.81 182 ILE A C 1
ATOM 1428 O O . ILE A 1 182 ? 2.131 -7.232 14.945 1.00 85.81 182 ILE A O 1
ATOM 1432 N N . THR A 1 183 ? 2.449 -8.048 17.016 1.00 81.50 183 THR A N 1
ATOM 1433 C CA . THR A 1 183 ? 1.911 -6.845 17.662 1.00 81.50 183 THR A CA 1
ATOM 1434 C C . THR A 1 183 ? 2.747 -5.604 17.372 1.00 81.50 183 THR A C 1
ATOM 1436 O O . THR A 1 183 ? 2.171 -4.535 17.187 1.00 81.50 183 THR A O 1
ATOM 1439 N N . GLU A 1 184 ? 4.071 -5.731 17.298 1.00 84.81 184 GLU A N 1
ATOM 1440 C CA . GLU A 1 184 ? 4.993 -4.648 16.948 1.00 84.81 184 GLU A CA 1
ATOM 1441 C C . GLU A 1 184 ? 4.857 -4.258 15.472 1.00 84.81 184 GLU A C 1
ATOM 1443 O O . GLU A 1 184 ? 4.691 -3.082 15.146 1.00 84.81 184 GLU A O 1
ATOM 1448 N N . PHE A 1 185 ? 4.789 -5.237 14.566 1.00 86.19 185 PHE A N 1
ATOM 1449 C CA . PHE A 1 185 ? 4.575 -5.018 13.138 1.00 86.19 185 PHE A CA 1
ATOM 1450 C C . PHE A 1 185 ? 3.321 -4.177 12.882 1.00 86.19 185 PHE A C 1
ATOM 1452 O O . PHE A 1 185 ? 3.379 -3.177 12.160 1.00 86.19 185 PHE A O 1
ATOM 1459 N N . LEU A 1 186 ? 2.208 -4.554 13.514 1.00 84.00 186 LEU A N 1
ATOM 1460 C CA . LEU A 1 186 ? 0.907 -3.909 13.345 1.00 84.00 186 LEU A CA 1
ATOM 1461 C C . LEU A 1 186 ? 0.776 -2.583 14.104 1.00 84.00 186 LEU A C 1
ATOM 1463 O O . LEU A 1 186 ? 0.034 -1.706 13.651 1.00 84.00 186 LEU A O 1
ATOM 1467 N N . ARG A 1 187 ? 1.478 -2.431 15.235 1.00 78.50 187 ARG A N 1
ATOM 1468 C CA . ARG A 1 187 ? 1.488 -1.208 16.051 1.00 78.50 187 ARG A CA 1
ATOM 1469 C C . ARG A 1 187 ? 2.353 -0.123 15.432 1.00 78.50 187 ARG A C 1
ATOM 1471 O O . ARG A 1 187 ? 1.848 0.966 15.205 1.00 78.50 187 ARG A O 1
ATOM 1478 N N . ASP A 1 188 ? 3.608 -0.423 15.123 1.00 72.56 188 ASP A N 1
ATOM 1479 C CA . ASP A 1 188 ? 4.539 0.545 14.528 1.00 72.56 188 ASP A CA 1
ATOM 1480 C C . ASP A 1 188 ? 4.059 1.019 13.163 1.00 72.56 188 ASP A C 1
ATOM 1482 O O . ASP A 1 188 ? 4.265 2.162 12.768 1.00 72.56 188 ASP A O 1
ATOM 1486 N N . GLY A 1 189 ? 3.419 0.112 12.428 1.00 67.12 189 GLY A N 1
ATOM 1487 C CA . GLY A 1 189 ? 2.861 0.419 11.130 1.00 67.12 189 GLY A CA 1
ATOM 1488 C C . GLY A 1 189 ? 1.539 1.168 11.203 1.00 67.12 189 GLY A C 1
ATOM 1489 O O . GLY A 1 189 ? 0.983 1.382 10.141 1.00 67.12 189 GLY A O 1
ATOM 1490 N N . ASP A 1 190 ? 0.967 1.476 12.377 1.00 82.50 190 ASP A N 1
ATOM 1491 C CA . ASP A 1 190 ? -0.316 2.183 12.570 1.00 82.50 190 ASP A CA 1
ATOM 1492 C C . ASP A 1 190 ? -1.478 1.705 11.667 1.00 82.50 190 ASP A C 1
ATOM 1494 O O . ASP A 1 190 ? -2.456 2.417 11.419 1.00 82.50 190 ASP A O 1
ATOM 1498 N N . SER A 1 191 ? -1.410 0.472 11.159 1.00 88.81 191 SER A N 1
ATOM 1499 C CA . SER A 1 191 ? -2.238 0.046 10.025 1.00 88.81 191 SER A CA 1
ATOM 1500 C C . SER A 1 191 ? -3.702 -0.091 10.439 1.00 88.81 191 SER A C 1
ATOM 1502 O O . SER A 1 191 ? -4.605 0.359 9.738 1.00 88.81 191 SER A O 1
ATOM 1504 N N . LEU A 1 192 ? -3.956 -0.622 11.638 1.00 89.88 192 LEU A N 1
ATOM 1505 C CA . LEU A 1 192 ? -5.306 -0.690 12.208 1.00 89.88 192 LEU A CA 1
ATOM 1506 C C . LEU A 1 192 ? -5.887 0.691 12.500 1.00 89.88 192 LEU A C 1
ATOM 1508 O O . LEU A 1 192 ? -7.082 0.920 12.300 1.00 89.88 192 LEU A O 1
ATOM 1512 N N . PHE A 1 193 ? -5.050 1.608 12.985 1.00 89.88 193 PHE A N 1
ATOM 1513 C CA . PHE A 1 193 ? -5.465 2.972 13.266 1.00 89.88 193 PHE A CA 1
ATOM 1514 C C . PHE 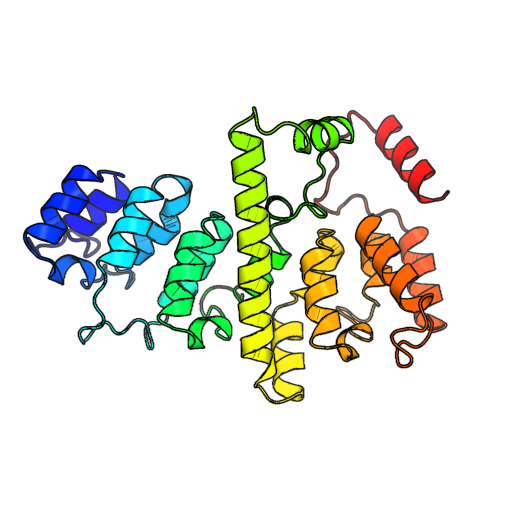A 1 193 ? -5.869 3.679 11.967 1.00 89.88 193 PHE A C 1
ATOM 1516 O O . PHE A 1 193 ? -6.985 4.199 11.887 1.00 89.88 193 PHE A O 1
ATOM 1523 N N . GLN A 1 194 ? -5.036 3.599 10.924 1.00 90.62 194 GLN A N 1
ATOM 1524 C CA . GLN A 1 194 ? -5.343 4.149 9.601 1.00 90.62 194 GLN A CA 1
ATOM 1525 C C . GLN A 1 194 ? -6.624 3.547 9.018 1.00 90.62 194 GLN A C 1
ATOM 1527 O O . GLN A 1 194 ? -7.544 4.291 8.676 1.00 90.62 194 GLN A O 1
ATOM 1532 N N . ALA A 1 195 ? -6.754 2.217 9.011 1.00 91.75 195 ALA A N 1
ATOM 1533 C CA . ALA A 1 195 ? -7.958 1.550 8.517 1.00 91.75 195 ALA A CA 1
ATOM 1534 C C . ALA A 1 195 ? -9.215 2.002 9.282 1.00 91.75 195 ALA A C 1
ATOM 1536 O O . ALA A 1 195 ? -10.275 2.209 8.688 1.00 91.75 195 ALA A O 1
ATOM 1537 N N . THR A 1 196 ? -9.093 2.231 10.592 1.00 90.88 196 THR A N 1
ATOM 1538 C CA . THR A 1 196 ? -10.189 2.715 11.439 1.00 90.88 196 THR A CA 1
ATOM 1539 C C . THR A 1 196 ? -10.616 4.126 11.070 1.00 90.88 196 THR A C 1
ATOM 1541 O O . THR A 1 196 ? -11.801 4.346 10.817 1.00 90.88 196 THR A O 1
ATOM 1544 N N . ILE A 1 197 ? -9.682 5.077 10.993 1.00 88.19 197 ILE A N 1
ATOM 1545 C CA . ILE A 1 197 ? -10.009 6.481 10.700 1.00 88.19 197 ILE A CA 1
ATOM 1546 C C . ILE A 1 197 ? -10.411 6.704 9.237 1.00 88.19 197 ILE A C 1
ATOM 1548 O O . ILE A 1 197 ? -11.122 7.668 8.947 1.00 88.19 197 ILE A O 1
ATOM 1552 N N . LYS A 1 198 ? -9.991 5.817 8.326 1.00 86.88 198 LYS A N 1
ATOM 1553 C CA . LYS A 1 198 ? -10.362 5.807 6.900 1.00 86.88 198 LYS A CA 1
ATOM 1554 C C . LYS A 1 198 ? -11.622 4.994 6.597 1.00 86.88 198 LYS A C 1
ATOM 1556 O O . LYS A 1 198 ? -12.125 5.043 5.480 1.00 86.88 198 LYS A O 1
ATOM 1561 N N . GLY A 1 199 ? -12.167 4.271 7.575 1.00 87.06 199 GLY A N 1
ATOM 1562 C CA . GLY A 1 199 ? -13.403 3.511 7.392 1.00 87.06 199 GLY A CA 1
ATOM 1563 C C . GLY A 1 199 ? -13.241 2.229 6.570 1.00 87.06 199 GLY A C 1
ATOM 1564 O O . GLY A 1 199 ? -14.202 1.796 5.933 1.00 87.06 199 GLY A O 1
ATOM 1565 N N . ILE A 1 200 ? -12.047 1.630 6.549 1.00 89.94 200 ILE A N 1
ATOM 1566 C CA . ILE A 1 200 ? -11.704 0.430 5.771 1.00 89.94 200 ILE A CA 1
ATOM 1567 C C . ILE A 1 200 ? -11.987 -0.831 6.603 1.00 89.94 200 ILE A C 1
ATOM 1569 O O . ILE A 1 200 ? -11.125 -1.370 7.294 1.00 89.94 200 ILE A O 1
ATOM 1573 N N . SER A 1 201 ? -13.232 -1.301 6.553 1.00 88.88 201 SER A N 1
ATOM 1574 C CA . SER A 1 201 ? -13.728 -2.422 7.350 1.00 88.88 201 SER A CA 1
ATOM 1575 C C . SER A 1 201 ? -13.176 -3.771 6.899 1.00 88.88 201 SER A C 1
ATOM 1577 O O . SER A 1 201 ? -13.050 -4.670 7.721 1.00 88.88 201 SER A O 1
ATOM 1579 N N . GLU A 1 202 ? -12.840 -3.920 5.617 1.00 90.81 202 GLU A N 1
ATOM 1580 C CA . GLU A 1 202 ? -12.299 -5.143 5.025 1.00 90.81 202 GLU A CA 1
ATOM 1581 C C . GLU A 1 202 ? -10.960 -5.500 5.677 1.00 90.81 202 GLU A C 1
ATOM 1583 O O . GLU A 1 202 ? -10.784 -6.630 6.122 1.00 90.81 202 GLU A O 1
ATOM 1588 N N . ILE A 1 203 ? -10.064 -4.516 5.819 1.00 92.19 203 ILE A N 1
ATOM 1589 C CA . ILE A 1 203 ? -8.770 -4.689 6.492 1.00 92.19 203 ILE A CA 1
ATOM 1590 C C . ILE A 1 203 ? -8.963 -4.974 7.983 1.00 92.19 203 ILE A C 1
ATOM 1592 O O . ILE A 1 203 ? -8.340 -5.887 8.512 1.00 92.19 203 ILE A O 1
ATOM 1596 N N . LEU A 1 204 ? -9.860 -4.252 8.667 1.00 91.25 204 LEU A N 1
ATOM 1597 C CA . LEU A 1 204 ? -10.116 -4.480 10.095 1.00 91.25 204 LEU A CA 1
ATOM 1598 C C . LEU A 1 204 ? -10.671 -5.880 10.376 1.00 91.25 204 LEU A C 1
ATOM 1600 O O . LEU A 1 204 ? -10.197 -6.549 11.291 1.00 91.25 204 LEU A O 1
ATOM 1604 N N . LYS A 1 205 ? -11.646 -6.330 9.578 1.00 90.38 205 LYS A N 1
ATOM 1605 C CA . LYS A 1 205 ? -12.219 -7.682 9.654 1.00 90.38 205 LYS A CA 1
ATOM 1606 C C . LYS A 1 205 ? -11.146 -8.739 9.474 1.00 90.38 205 LYS A C 1
ATOM 1608 O O . LYS A 1 205 ? -11.073 -9.667 10.268 1.00 90.38 205 LYS A O 1
ATOM 1613 N N . LEU A 1 206 ? -10.314 -8.566 8.453 1.00 92.00 206 LEU A N 1
ATOM 1614 C CA . LEU A 1 206 ? -9.248 -9.496 8.130 1.00 92.00 206 LEU A CA 1
ATOM 1615 C C . LEU A 1 206 ? -8.206 -9.566 9.251 1.00 92.00 206 LEU A C 1
ATOM 1617 O O . LEU A 1 206 ? -7.922 -10.651 9.744 1.00 92.00 206 LEU A O 1
ATOM 1621 N N . CYS A 1 207 ? -7.704 -8.423 9.725 1.00 90.75 207 CYS A N 1
ATOM 1622 C CA . CYS A 1 207 ? -6.733 -8.399 10.816 1.00 90.75 207 CYS A CA 1
ATOM 1623 C C . CYS A 1 207 ? -7.295 -9.022 12.097 1.00 90.75 207 CYS A C 1
ATOM 1625 O O . CYS A 1 207 ? -6.611 -9.821 12.716 1.00 90.75 207 CYS A O 1
ATOM 1627 N N . ILE A 1 208 ? -8.536 -8.709 12.483 1.00 88.38 208 ILE A N 1
ATOM 1628 C CA . ILE A 1 208 ? -9.156 -9.273 13.695 1.00 88.38 208 ILE A CA 1
ATOM 1629 C C . ILE A 1 208 ? -9.434 -10.774 13.546 1.00 88.38 208 ILE A C 1
ATOM 1631 O O . ILE A 1 208 ? -9.363 -11.504 14.529 1.00 88.38 208 ILE A O 1
ATOM 1635 N N . GLN A 1 209 ? -9.729 -11.250 12.333 1.00 89.12 209 GLN A N 1
ATOM 1636 C CA . GLN A 1 209 ? -9.913 -12.676 12.064 1.00 89.12 209 GLN A CA 1
ATOM 1637 C C . GLN A 1 209 ? -8.615 -13.470 12.263 1.00 89.12 209 GLN A C 1
ATOM 1639 O O . GLN A 1 209 ? -8.664 -14.570 12.808 1.00 89.12 209 GLN A O 1
ATOM 1644 N N . PHE A 1 210 ? -7.476 -12.933 11.821 1.00 90.06 210 PHE A N 1
ATOM 1645 C CA . PHE A 1 210 ? -6.169 -13.571 12.016 1.00 90.06 210 PHE A CA 1
ATOM 1646 C C . PHE A 1 210 ? -5.621 -13.365 13.435 1.00 90.06 210 PHE A C 1
ATOM 1648 O O . PHE A 1 210 ? -4.987 -14.261 13.981 1.00 90.06 210 PHE A O 1
ATOM 1655 N N . PHE A 1 211 ? -5.895 -12.204 14.034 1.00 88.56 211 PHE A N 1
ATOM 1656 C CA . PHE A 1 211 ? -5.281 -11.729 15.275 1.00 88.56 211 PHE A CA 1
ATOM 1657 C C . PHE A 1 211 ? -6.344 -11.109 16.208 1.00 88.56 211 PHE A C 1
ATOM 1659 O O . PHE A 1 211 ? -6.473 -9.878 16.309 1.00 88.56 211 PHE A O 1
ATOM 1666 N N . PRO A 1 212 ? -7.170 -11.933 16.880 1.00 85.19 212 PRO A N 1
ATOM 1667 C CA . PRO A 1 212 ? -8.281 -11.449 17.705 1.00 85.19 212 PRO A CA 1
ATOM 1668 C C . PRO A 1 212 ? -7.856 -10.533 18.865 1.00 85.19 212 PRO A C 1
ATOM 1670 O O . PRO A 1 212 ? -8.634 -9.688 19.317 1.00 85.19 212 PRO A O 1
ATOM 1673 N N . GLU A 1 213 ? -6.620 -10.653 19.348 1.00 82.50 213 GLU A N 1
ATOM 1674 C CA . GLU A 1 213 ? -6.052 -9.833 20.421 1.00 82.50 213 GLU A CA 1
ATOM 1675 C C . GLU A 1 213 ? -5.982 -8.340 20.069 1.00 82.50 213 GLU A C 1
ATOM 1677 O O . GLU A 1 213 ? -6.033 -7.485 20.960 1.00 82.50 213 GLU A O 1
ATOM 1682 N N . LEU A 1 214 ? -5.952 -8.009 18.774 1.00 84.00 214 LEU A N 1
ATOM 1683 C CA . LEU A 1 214 ? -5.909 -6.634 18.274 1.00 84.00 214 LEU A CA 1
ATOM 1684 C C . LEU A 1 214 ? -7.179 -5.839 18.576 1.00 84.00 214 LEU A C 1
ATOM 1686 O O . LEU A 1 214 ? -7.161 -4.613 18.506 1.00 84.00 214 LEU A O 1
ATOM 1690 N N . ILE A 1 215 ? -8.272 -6.489 18.979 1.00 80.25 215 ILE A N 1
ATOM 1691 C CA . ILE A 1 215 ? -9.467 -5.792 19.479 1.00 80.25 215 ILE A CA 1
ATOM 1692 C C . ILE A 1 215 ? -9.128 -4.901 20.681 1.00 80.25 215 ILE A C 1
ATOM 1694 O O . ILE A 1 215 ? -9.726 -3.839 20.865 1.00 80.25 215 ILE A O 1
ATOM 1698 N N . ARG A 1 216 ? -8.138 -5.297 21.489 1.00 80.50 216 ARG A N 1
ATOM 1699 C CA . ARG A 1 216 ? -7.677 -4.523 22.650 1.00 80.50 216 ARG A CA 1
ATOM 1700 C C . ARG A 1 216 ? -6.651 -3.456 22.285 1.00 80.50 216 ARG A C 1
ATOM 1702 O O . ARG A 1 216 ? -6.164 -2.771 23.180 1.00 80.50 216 ARG A O 1
ATOM 1709 N N . PHE A 1 217 ? -6.314 -3.299 21.007 1.00 83.06 217 PHE A N 1
ATOM 1710 C CA . PHE A 1 217 ? -5.331 -2.327 20.556 1.00 83.06 217 PHE A CA 1
ATOM 1711 C C . PHE A 1 217 ? -5.770 -0.889 20.875 1.00 83.06 217 PHE A C 1
ATOM 1713 O O . PHE A 1 217 ? -6.919 -0.495 20.652 1.00 83.06 217 PHE A O 1
ATOM 1720 N N . ARG A 1 218 ? -4.830 -0.105 21.415 1.00 85.12 218 ARG A N 1
ATOM 1721 C CA . ARG A 1 218 ? -5.041 1.276 21.870 1.00 85.12 218 ARG A CA 1
ATOM 1722 C C . ARG A 1 218 ? -4.057 2.240 21.217 1.00 85.12 218 ARG A C 1
ATOM 1724 O O . ARG A 1 218 ? -3.105 2.661 21.880 1.00 85.12 218 ARG A O 1
ATOM 1731 N N . PRO A 1 219 ? -4.259 2.618 19.945 1.00 83.44 219 PRO A N 1
ATOM 1732 C CA . PRO A 1 219 ? -3.447 3.675 19.358 1.00 83.44 219 PRO A CA 1
ATOM 1733 C C . PRO A 1 219 ? -3.661 4.967 20.157 1.00 83.44 219 PRO A C 1
ATOM 1735 O O . PRO A 1 219 ? -4.793 5.311 20.499 1.00 83.44 219 PRO A O 1
ATOM 1738 N N . ASN A 1 220 ? -2.579 5.663 20.514 1.00 81.12 220 ASN A N 1
ATOM 1739 C CA . ASN A 1 220 ? -2.623 6.910 21.296 1.00 81.12 220 ASN A CA 1
ATOM 1740 C C . ASN A 1 220 ? -3.461 6.822 22.593 1.00 81.12 220 ASN A C 1
ATOM 1742 O O . ASN A 1 220 ? -4.085 7.798 23.011 1.00 81.12 220 ASN A O 1
ATOM 1746 N N . GLY A 1 221 ? -3.520 5.636 23.210 1.00 83.31 221 GLY A N 1
ATOM 1747 C CA . GLY A 1 221 ? -4.225 5.402 24.473 1.00 83.31 221 GLY A CA 1
ATOM 1748 C C . GLY A 1 221 ? -5.750 5.273 24.377 1.00 83.31 221 GLY A C 1
ATOM 1749 O O . GLY A 1 221 ? -6.392 5.138 25.413 1.00 83.31 221 GLY A O 1
ATOM 1750 N N . ARG A 1 222 ? -6.350 5.275 23.177 1.00 85.50 222 ARG A N 1
ATOM 1751 C CA . ARG A 1 222 ? -7.814 5.173 22.993 1.00 85.50 222 ARG A CA 1
ATOM 1752 C C . ARG A 1 222 ? -8.203 3.958 22.165 1.00 85.50 222 ARG A C 1
ATOM 1754 O O . ARG A 1 222 ? -7.437 3.501 21.324 1.00 85.50 222 ARG A O 1
ATOM 1761 N N . SER A 1 223 ? -9.410 3.441 22.381 1.00 87.25 223 SER A N 1
ATOM 1762 C CA . SER A 1 223 ? -9.930 2.285 21.636 1.00 87.25 223 SER A CA 1
ATOM 1763 C C . SER A 1 223 ? -10.123 2.588 20.144 1.00 87.25 223 SER A C 1
ATOM 1765 O O . SER A 1 223 ? -10.344 3.736 19.742 1.00 87.25 223 SER A O 1
ATOM 1767 N N . LEU A 1 224 ? -10.067 1.558 19.295 1.00 88.62 224 LEU A N 1
ATOM 1768 C CA . LEU A 1 224 ? -10.421 1.692 17.876 1.00 88.62 224 LEU A CA 1
ATOM 1769 C C . LEU A 1 224 ? -11.876 2.182 17.676 1.00 88.62 224 LEU A C 1
ATOM 1771 O O . LEU A 1 224 ? -12.070 3.109 16.885 1.00 88.62 224 LEU A O 1
ATOM 1775 N N . PRO A 1 225 ? -12.892 1.696 18.424 1.00 88.06 225 PRO A N 1
ATOM 1776 C CA . PRO A 1 225 ? -14.238 2.273 18.387 1.00 88.06 225 PRO A CA 1
ATOM 1777 C C . PRO A 1 225 ? -14.283 3.782 18.674 1.00 88.06 225 PRO A C 1
ATOM 1779 O O . PRO A 1 225 ? -14.961 4.516 17.954 1.00 88.06 225 PRO A O 1
ATOM 1782 N N . ALA A 1 226 ? -13.526 4.278 19.660 1.00 87.81 226 ALA A N 1
ATOM 1783 C CA . ALA A 1 226 ? -13.478 5.711 19.968 1.00 87.81 226 ALA A CA 1
ATOM 1784 C C . ALA A 1 226 ? -12.922 6.532 18.791 1.00 87.81 226 ALA A C 1
ATOM 1786 O O . ALA A 1 226 ? -13.428 7.614 18.483 1.00 87.81 226 ALA A O 1
ATOM 1787 N N . HIS A 1 227 ? -11.926 6.005 18.074 1.00 88.31 227 HIS A N 1
ATOM 1788 C CA . HIS A 1 227 ? -11.419 6.629 16.851 1.00 88.31 227 HIS A CA 1
ATOM 1789 C C . HIS A 1 227 ? -12.429 6.583 15.703 1.00 88.31 227 HIS A C 1
ATOM 1791 O O . HIS A 1 227 ? -12.589 7.582 15.001 1.00 88.31 227 HIS A O 1
ATOM 1797 N N . ALA A 1 228 ? -13.154 5.475 15.536 1.00 88.62 228 ALA A N 1
ATOM 1798 C CA . ALA A 1 228 ? -14.214 5.373 14.535 1.00 88.62 228 ALA A CA 1
ATOM 1799 C C . ALA A 1 228 ? -15.309 6.432 14.764 1.00 88.62 228 ALA A C 1
ATOM 1801 O O . ALA A 1 228 ? -15.739 7.088 13.814 1.00 88.62 228 ALA A O 1
ATOM 1802 N N . VAL A 1 229 ? -15.707 6.659 16.021 1.00 86.75 229 VAL A N 1
ATOM 1803 C CA . VAL A 1 229 ? -16.658 7.717 16.410 1.00 86.75 229 VAL A CA 1
ATOM 1804 C C . VAL A 1 229 ? -16.076 9.102 16.147 1.00 86.75 229 VAL A C 1
ATOM 1806 O O . VAL A 1 229 ? -16.720 9.933 15.499 1.00 86.75 229 VAL A O 1
ATOM 1809 N N . ARG A 1 230 ? -14.837 9.344 16.589 1.00 84.88 230 ARG A N 1
ATOM 1810 C CA . ARG A 1 230 ? -14.138 10.623 16.402 1.00 84.88 230 ARG A CA 1
ATOM 1811 C C . ARG A 1 230 ? -14.044 11.026 14.928 1.00 84.88 230 ARG A C 1
ATOM 1813 O O . ARG A 1 230 ? -14.180 12.203 14.617 1.00 84.88 230 ARG A O 1
ATOM 1820 N N . HIS A 1 231 ? -13.826 10.059 14.038 1.00 82.81 231 HIS A N 1
ATOM 1821 C CA . HIS A 1 231 ? -13.670 10.275 12.595 1.00 82.81 231 HIS A CA 1
ATOM 1822 C C . HIS A 1 231 ? -14.946 10.019 11.778 1.00 82.81 231 HIS A C 1
ATOM 1824 O O . HIS A 1 231 ? -14.894 10.015 10.549 1.00 82.81 231 HIS A O 1
ATOM 1830 N N . ARG A 1 232 ? -16.098 9.823 12.435 1.00 82.06 232 ARG A N 1
ATOM 1831 C CA . ARG A 1 232 ? -17.407 9.620 11.786 1.00 82.06 232 ARG A CA 1
ATOM 1832 C C . ARG A 1 232 ? -17.415 8.458 10.775 1.00 82.06 232 ARG A C 1
ATOM 1834 O O . ARG A 1 232 ? -17.973 8.566 9.679 1.00 82.06 232 ARG A O 1
ATOM 1841 N N . GLN A 1 233 ? -16.825 7.319 11.155 1.00 84.88 233 GLN A N 1
ATOM 1842 C CA . GLN A 1 233 ? -16.741 6.097 10.338 1.00 84.88 233 GLN A CA 1
ATOM 1843 C C . GLN A 1 233 ? -17.781 5.023 10.726 1.00 84.88 233 GLN A C 1
ATOM 1845 O O . GLN A 1 233 ? -17.508 4.129 11.527 1.00 84.88 233 GLN A O 1
ATOM 1850 N N . ALA A 1 234 ? -19.006 5.120 10.175 1.00 79.12 234 ALA A N 1
ATOM 1851 C CA . ALA A 1 234 ? -20.183 4.423 10.743 1.00 79.12 234 ALA A CA 1
ATOM 1852 C C . ALA A 1 234 ? -20.092 2.921 10.534 1.00 79.12 234 ALA A C 1
ATOM 1854 O O . ALA A 1 234 ? -20.432 2.136 11.410 1.00 79.12 234 ALA A O 1
ATOM 1855 N N . ARG A 1 235 ? -19.596 2.530 9.359 1.00 79.62 235 ARG A N 1
ATOM 1856 C CA . ARG A 1 235 ? -19.401 1.128 8.987 1.00 79.62 235 ARG A CA 1
ATOM 1857 C C . ARG A 1 235 ? -18.410 0.445 9.927 1.00 79.62 235 ARG A C 1
ATOM 1859 O O . ARG A 1 235 ? -18.655 -0.676 10.356 1.00 79.62 235 ARG A O 1
ATOM 1866 N N . THR A 1 236 ? -17.331 1.141 10.278 1.00 85.44 236 THR A N 1
ATOM 1867 C CA . THR A 1 236 ? -16.329 0.647 11.223 1.00 85.44 236 THR A CA 1
ATOM 1868 C C . THR A 1 236 ? -16.890 0.547 12.638 1.00 85.44 236 THR A C 1
ATOM 1870 O O . THR A 1 236 ? -16.690 -0.468 13.297 1.00 85.44 236 THR A O 1
ATOM 1873 N N . LEU A 1 237 ? -17.641 1.556 13.094 1.00 84.31 237 LEU A N 1
ATOM 1874 C CA . LEU A 1 237 ? -18.311 1.504 14.395 1.00 84.31 237 LEU A CA 1
ATOM 1875 C C . LEU A 1 237 ? -19.326 0.355 14.465 1.00 84.31 237 LEU A C 1
ATOM 1877 O O . LEU A 1 237 ? -19.294 -0.425 15.409 1.00 84.31 237 LEU A O 1
ATOM 1881 N N . GLY A 1 238 ? -20.180 0.215 13.448 1.00 82.62 238 GLY A N 1
ATOM 1882 C CA . GLY A 1 238 ? -21.163 -0.865 13.359 1.00 82.62 238 GLY A CA 1
ATOM 1883 C C . GLY A 1 238 ? -20.514 -2.247 13.367 1.00 82.62 238 GLY A C 1
ATOM 1884 O O . GLY A 1 238 ? -21.012 -3.147 14.032 1.00 82.62 238 GLY A O 1
ATOM 1885 N N . PHE A 1 239 ? -19.362 -2.402 12.710 1.00 84.88 239 PHE A N 1
ATOM 1886 C CA . PHE A 1 239 ? -18.564 -3.623 12.789 1.00 84.88 239 PHE A CA 1
ATOM 1887 C C . PHE A 1 239 ? -18.084 -3.922 14.218 1.00 84.88 239 PHE A C 1
ATOM 1889 O O . PHE A 1 239 ? -18.259 -5.045 14.682 1.00 84.88 239 PHE A O 1
ATOM 1896 N N . PHE A 1 240 ? -17.539 -2.937 14.939 1.00 82.69 240 PHE A N 1
ATOM 1897 C CA . PHE A 1 240 ? -17.115 -3.141 16.328 1.00 82.69 240 PHE A CA 1
ATOM 1898 C C . PHE A 1 240 ? -18.287 -3.450 17.268 1.00 82.69 240 PHE A C 1
ATOM 1900 O O . PHE A 1 240 ? -18.172 -4.340 18.102 1.00 82.69 240 PHE A O 1
ATOM 1907 N N . LEU A 1 241 ? -19.427 -2.772 17.107 1.00 80.81 241 LEU A N 1
ATOM 1908 C CA . LEU A 1 241 ? -20.636 -3.064 17.883 1.00 80.81 241 LEU A CA 1
ATOM 1909 C C . LEU A 1 241 ? -21.160 -4.474 17.594 1.00 80.81 241 LEU A C 1
ATOM 1911 O O . LEU A 1 241 ? -21.528 -5.194 18.520 1.00 80.81 241 LEU A O 1
ATOM 1915 N N . GLN A 1 242 ? -21.149 -4.887 16.322 1.00 80.94 242 GLN A N 1
ATOM 1916 C CA . GLN A 1 242 ? -21.530 -6.239 15.934 1.00 80.94 242 GLN A CA 1
ATOM 1917 C C . GLN A 1 242 ? -20.607 -7.264 16.596 1.00 80.94 242 GLN A C 1
ATOM 1919 O O . GLN A 1 242 ? -21.121 -8.161 17.254 1.00 80.94 242 GLN A O 1
ATOM 1924 N N . LEU A 1 243 ? -19.284 -7.075 16.518 1.00 76.50 243 LEU A N 1
ATOM 1925 C CA . LEU A 1 243 ? -18.294 -7.929 17.186 1.00 76.50 243 LEU A CA 1
ATOM 1926 C C . LEU A 1 243 ? -18.534 -8.057 18.697 1.00 76.50 243 LEU A C 1
ATOM 1928 O O . LEU A 1 243 ? -18.379 -9.144 19.238 1.00 76.50 243 LEU A O 1
ATOM 1932 N N . SER A 1 244 ? -18.914 -6.971 19.376 1.00 68.19 244 SER A N 1
ATOM 1933 C CA . SER A 1 244 ? -19.231 -6.998 20.812 1.00 68.19 244 SER A CA 1
ATOM 1934 C C . SER A 1 244 ? -20.556 -7.701 21.131 1.00 68.19 244 SER A C 1
ATOM 1936 O O . SER A 1 244 ? -20.738 -8.177 22.247 1.00 68.19 244 SER A O 1
ATOM 1938 N N . SER A 1 245 ? -21.493 -7.742 20.179 1.00 66.06 245 SER A N 1
ATOM 1939 C CA . SER A 1 245 ? -22.832 -8.325 20.358 1.00 66.06 245 SER A CA 1
ATOM 1940 C C . SER A 1 245 ? -22.924 -9.800 19.958 1.00 66.06 245 SER A C 1
ATOM 1942 O O . SER A 1 245 ? -23.680 -10.563 20.559 1.00 66.06 245 SER A O 1
ATOM 1944 N N . THR A 1 246 ? -22.168 -10.221 18.941 1.00 59.34 246 THR A N 1
ATOM 1945 C CA . THR A 1 246 ? -22.151 -11.602 18.464 1.00 59.34 246 THR A CA 1
ATOM 1946 C C . THR A 1 246 ? -21.205 -12.406 19.341 1.00 59.34 246 THR A C 1
ATOM 1948 O O . THR A 1 246 ? -19.989 -12.332 19.183 1.00 59.34 246 THR A O 1
ATOM 1951 N N . ALA A 1 247 ? -21.764 -13.218 20.236 1.00 50.16 247 ALA A N 1
ATOM 1952 C CA . ALA A 1 247 ? -21.042 -14.149 21.106 1.00 50.16 247 ALA A CA 1
ATOM 1953 C C . ALA A 1 247 ? -20.180 -15.211 20.368 1.00 50.16 247 ALA A C 1
ATOM 1955 O O . ALA A 1 247 ? -19.595 -16.075 21.015 1.00 50.16 247 ALA A O 1
ATOM 1956 N N . GLU A 1 248 ? -20.082 -15.165 19.032 1.00 48.69 248 GLU A N 1
ATOM 1957 C CA . GLU A 1 248 ? -19.293 -16.091 18.204 1.00 48.69 248 GLU A CA 1
ATOM 1958 C C . GLU A 1 248 ? -17.782 -16.001 18.474 1.00 48.69 248 GLU A C 1
ATOM 1960 O O . GLU A 1 248 ? -17.073 -16.996 18.349 1.00 48.69 248 GLU A O 1
ATOM 1965 N N . LEU A 1 249 ? -17.290 -14.845 18.930 1.00 50.38 249 LEU A N 1
ATOM 1966 C CA . LEU A 1 249 ? -15.959 -14.708 19.517 1.00 50.38 249 LEU A CA 1
ATOM 1967 C C . LEU A 1 249 ? -16.122 -14.526 21.030 1.00 50.38 249 LEU A C 1
ATOM 1969 O O . LEU A 1 249 ? -16.049 -13.411 21.540 1.00 50.38 249 LEU A O 1
ATOM 1973 N N . SER A 1 250 ? -16.306 -15.630 21.761 1.00 45.47 250 SER A N 1
ATOM 1974 C CA . SER A 1 250 ? -16.413 -15.715 23.238 1.00 45.47 250 SER A CA 1
ATOM 1975 C C . SER A 1 250 ? -15.271 -15.030 24.033 1.00 45.47 250 SER A C 1
ATOM 1977 O O . SER A 1 250 ? -15.249 -15.083 25.262 1.00 45.47 250 SER A O 1
ATOM 1979 N N . LEU A 1 251 ? -14.305 -14.408 23.354 1.00 52.03 251 LEU A N 1
ATOM 1980 C CA . LEU A 1 251 ? -13.118 -13.751 23.897 1.00 52.03 251 LEU A CA 1
ATOM 1981 C C . LEU A 1 251 ? -13.140 -12.221 23.753 1.00 52.03 251 LEU A C 1
ATOM 1983 O O . LEU A 1 251 ? -12.173 -11.578 24.167 1.00 52.03 251 LEU A O 1
ATOM 1987 N N . VAL A 1 252 ? -14.196 -11.628 23.180 1.00 56.31 252 VAL A N 1
ATOM 1988 C CA . VAL A 1 252 ? -14.326 -10.168 23.044 1.00 56.31 252 VAL A CA 1
ATOM 1989 C C . VAL A 1 252 ? -14.976 -9.593 24.305 1.00 56.31 252 VAL A C 1
ATOM 1991 O O . VAL A 1 252 ? -16.190 -9.705 24.465 1.00 56.31 252 VAL A O 1
ATOM 1994 N N . PRO A 1 253 ? -14.208 -8.988 25.233 1.00 59.59 253 PRO A N 1
ATOM 1995 C CA . PRO A 1 253 ? -14.805 -8.298 26.365 1.00 59.59 253 PRO A CA 1
ATOM 1996 C C . PRO A 1 253 ? -15.633 -7.107 25.871 1.00 59.59 253 PRO A C 1
ATOM 1998 O O . PRO A 1 253 ? -15.263 -6.439 24.902 1.00 59.59 253 PRO A O 1
ATOM 2001 N N . GLY A 1 254 ? -16.741 -6.834 26.563 1.00 63.84 254 GLY A N 1
ATOM 2002 C CA . GLY A 1 254 ? -17.495 -5.599 26.370 1.00 63.84 254 GLY A CA 1
ATOM 2003 C C . GLY A 1 254 ? -16.621 -4.355 26.602 1.00 63.84 254 GLY A C 1
ATOM 2004 O O . GLY A 1 254 ? -15.545 -4.460 27.203 1.00 63.84 254 GLY A O 1
ATOM 2005 N N . PRO A 1 255 ? -17.059 -3.177 26.122 1.00 69.88 255 PRO A N 1
ATOM 2006 C CA . PRO A 1 255 ? -16.323 -1.935 26.323 1.00 69.88 255 PRO A CA 1
ATOM 2007 C C . PRO A 1 255 ? -16.107 -1.682 27.816 1.00 69.88 255 PRO A C 1
ATOM 2009 O O . PRO A 1 255 ? -17.032 -1.808 28.617 1.00 69.88 255 PRO A O 1
ATOM 2012 N N . THR A 1 256 ? -14.880 -1.327 28.188 1.00 79.94 256 THR A N 1
ATOM 2013 C CA . THR A 1 256 ? -14.579 -0.932 29.571 1.00 79.94 256 THR A CA 1
ATOM 2014 C C . THR A 1 256 ? -15.214 0.424 29.898 1.00 79.94 256 THR A C 1
ATOM 2016 O O . THR A 1 256 ? -15.596 1.172 28.992 1.00 79.94 256 THR A O 1
ATOM 2019 N N . ASP A 1 257 ? -15.279 0.795 31.178 1.00 81.38 257 ASP A N 1
ATOM 2020 C CA . ASP A 1 257 ? -15.739 2.133 31.586 1.00 81.38 257 ASP A CA 1
ATOM 2021 C C . ASP A 1 257 ? -14.934 3.238 30.894 1.00 81.38 257 ASP A C 1
ATOM 2023 O O . ASP A 1 257 ? -15.496 4.221 30.407 1.00 81.38 257 ASP A O 1
ATOM 2027 N N . LYS A 1 258 ? -13.618 3.027 30.749 1.00 83.31 258 LYS A N 1
ATOM 2028 C CA . LYS A 1 258 ? -12.741 3.961 30.043 1.00 83.31 258 LYS A CA 1
ATOM 2029 C C . LYS A 1 258 ? -13.082 4.071 28.558 1.00 83.31 258 LYS A C 1
ATOM 2031 O O . LYS A 1 258 ? -12.989 5.150 27.980 1.00 83.31 258 LYS A O 1
ATOM 2036 N N . ASP A 1 259 ? -13.501 2.972 27.939 1.00 80.31 259 ASP A N 1
ATOM 2037 C CA . ASP A 1 259 ? -13.878 2.936 26.520 1.00 80.31 259 ASP A CA 1
ATOM 2038 C C . ASP A 1 259 ? -15.165 3.696 26.302 1.00 80.31 259 ASP A C 1
ATOM 2040 O O . ASP A 1 259 ? -15.280 4.458 25.347 1.00 80.31 259 ASP A O 1
ATOM 2044 N N . SER A 1 260 ? -16.116 3.477 27.204 1.00 83.56 260 SER A N 1
ATOM 2045 C CA . SER A 1 260 ? -17.400 4.157 27.210 1.00 83.56 260 SER A CA 1
ATOM 2046 C C . SER A 1 260 ? -17.192 5.660 27.367 1.00 83.56 260 SER A C 1
ATOM 2048 O O . SER A 1 260 ? -17.732 6.431 26.577 1.00 83.56 260 SER A O 1
ATOM 2050 N N . GLU A 1 261 ? -16.332 6.079 28.298 1.00 86.88 261 GLU A N 1
ATOM 2051 C CA . GLU A 1 261 ? -15.943 7.480 28.470 1.00 86.88 261 GLU A CA 1
ATOM 2052 C C . GLU A 1 261 ? -15.278 8.051 27.204 1.00 86.88 261 GLU A C 1
ATOM 2054 O O . GLU A 1 261 ? -15.703 9.090 26.697 1.00 86.88 261 GLU A O 1
ATOM 2059 N N . ASP A 1 262 ? -14.279 7.367 26.637 1.00 86.38 262 ASP A N 1
ATOM 2060 C CA . ASP A 1 262 ? -13.573 7.823 25.432 1.00 86.38 262 ASP A CA 1
ATOM 2061 C C . ASP A 1 262 ? -14.509 7.942 24.220 1.00 86.38 262 ASP A C 1
ATOM 2063 O O . ASP A 1 262 ? -14.398 8.891 23.437 1.00 86.38 262 ASP A O 1
ATOM 2067 N N . ILE A 1 263 ? -15.438 6.996 24.066 1.00 85.44 263 ILE A N 1
ATOM 2068 C CA . ILE A 1 263 ? -16.471 7.001 23.025 1.00 85.44 263 ILE A CA 1
ATOM 2069 C C . ILE A 1 263 ? -17.429 8.176 23.236 1.00 85.44 263 ILE A C 1
ATOM 2071 O O . ILE A 1 263 ? -17.699 8.904 22.280 1.00 85.44 263 ILE A O 1
ATOM 2075 N N . MET A 1 264 ? -17.906 8.403 24.464 1.00 85.25 264 MET A N 1
ATOM 2076 C CA . MET A 1 264 ? -18.789 9.530 24.790 1.00 85.25 264 MET A CA 1
ATOM 2077 C C . MET A 1 264 ? -18.102 10.871 24.522 1.00 85.25 264 MET A C 1
ATOM 2079 O O . MET A 1 264 ? -18.679 11.734 23.860 1.00 85.25 264 MET A O 1
ATOM 2083 N N . ILE A 1 265 ? -16.845 11.034 24.946 1.00 85.38 265 ILE A N 1
ATOM 2084 C CA . ILE A 1 265 ? -16.047 12.236 24.670 1.00 85.38 265 ILE A CA 1
ATOM 2085 C C . ILE A 1 265 ? -15.867 12.420 23.161 1.00 85.38 265 ILE A C 1
ATOM 2087 O O . ILE A 1 265 ? -16.032 13.531 22.655 1.00 85.38 265 ILE A O 1
ATOM 2091 N N . ALA A 1 266 ? -15.543 11.360 22.416 1.00 84.69 266 ALA A N 1
ATOM 2092 C CA . ALA A 1 266 ? -15.376 11.417 20.963 1.00 84.69 266 ALA A CA 1
ATOM 2093 C C . ALA A 1 266 ? -16.680 11.751 20.219 1.00 84.69 266 ALA A C 1
ATOM 2095 O O . ALA A 1 266 ? -16.636 12.425 19.186 1.00 84.69 266 ALA A O 1
ATOM 2096 N N . ALA A 1 267 ? -17.823 11.295 20.733 1.00 82.62 267 ALA A N 1
ATOM 2097 C CA . ALA A 1 267 ? -19.140 11.616 20.197 1.00 82.62 267 ALA A CA 1
ATOM 2098 C C . ALA A 1 267 ? -19.511 13.076 20.479 1.00 82.62 267 ALA A C 1
ATOM 2100 O O . ALA A 1 267 ? -19.990 13.761 19.580 1.00 82.62 267 ALA A O 1
ATOM 2101 N N . ALA A 1 268 ? -19.256 13.569 21.693 1.00 81.25 268 ALA A N 1
ATOM 2102 C CA . ALA A 1 268 ? -19.554 14.944 22.092 1.00 81.25 268 ALA A CA 1
ATOM 2103 C C . ALA A 1 268 ? -18.601 15.975 21.462 1.00 81.25 268 ALA A C 1
ATOM 2105 O O . ALA A 1 268 ? -18.973 17.125 21.240 1.00 81.25 268 ALA A O 1
ATOM 2106 N N . SER A 1 269 ? -17.366 15.572 21.162 1.00 78.75 269 SER A N 1
ATOM 2107 C CA . SER A 1 269 ? -16.363 16.458 20.579 1.00 78.75 269 SER A CA 1
ATOM 2108 C C . SER A 1 269 ? -16.586 16.644 19.077 1.00 78.75 269 SER A C 1
ATOM 2110 O O . SER A 1 269 ? -16.578 15.684 18.302 1.00 78.75 269 SER A O 1
ATOM 2112 N N . TYR A 1 270 ? -16.709 17.898 18.648 1.00 63.41 270 TYR A N 1
ATOM 2113 C CA . TYR A 1 270 ? -16.694 18.273 17.237 1.00 63.41 270 TYR A CA 1
ATOM 2114 C C . TYR A 1 270 ? -15.252 18.563 16.797 1.00 63.41 270 TYR A C 1
ATOM 2116 O O . TYR A 1 270 ? -14.638 19.520 17.268 1.00 63.41 270 TYR A O 1
ATOM 2124 N N . PHE A 1 271 ? -14.692 17.737 15.904 1.00 63.09 271 PHE A N 1
ATOM 2125 C CA . PHE A 1 271 ? -13.354 17.948 15.337 1.00 63.09 271 PHE A CA 1
ATOM 2126 C C . PHE A 1 271 ? -13.462 18.416 13.879 1.00 63.09 271 PHE A C 1
ATOM 2128 O O . PHE A 1 271 ? -13.508 17.579 12.976 1.00 63.09 271 PHE A O 1
ATOM 2135 N N . PRO A 1 272 ? -13.450 19.735 13.611 1.00 54.62 272 PRO A N 1
ATOM 2136 C CA . PRO A 1 272 ? -13.556 20.265 12.250 1.00 54.62 272 PRO A CA 1
ATOM 2137 C C . PRO A 1 272 ? -12.330 19.970 11.365 1.00 54.62 272 PRO A C 1
ATOM 2139 O O . PRO A 1 272 ? -12.371 20.245 10.172 1.00 54.62 272 PRO A O 1
ATOM 2142 N N . TYR A 1 273 ? -11.245 19.418 11.928 1.00 45.91 273 TYR A N 1
ATOM 2143 C CA . TYR A 1 273 ? -9.936 19.307 11.270 1.00 45.91 273 TYR A CA 1
ATOM 2144 C C . TYR A 1 273 ? -9.579 17.905 10.749 1.00 45.91 273 TYR A C 1
ATOM 2146 O O . TYR A 1 273 ? -8.443 17.670 10.349 1.00 45.91 273 TYR A O 1
ATOM 2154 N N . SER A 1 274 ? -10.500 16.933 10.752 1.00 49.56 274 SER A N 1
ATOM 2155 C CA . SER A 1 274 ? -10.194 15.675 10.061 1.00 49.56 274 SER A CA 1
ATOM 2156 C C . SER A 1 274 ? -10.359 15.898 8.559 1.00 49.56 274 SER A C 1
ATOM 2158 O O . SER A 1 274 ? -11.467 16.134 8.081 1.00 49.56 274 SER A O 1
ATOM 2160 N N . ASP A 1 275 ? -9.258 15.786 7.823 1.00 47.03 275 ASP A N 1
ATOM 2161 C CA . ASP A 1 275 ? -9.115 15.904 6.361 1.00 47.03 275 ASP A CA 1
ATOM 2162 C C . ASP A 1 275 ? -10.004 14.944 5.541 1.00 47.03 275 ASP A C 1
ATOM 2164 O O . ASP A 1 275 ? -9.925 14.840 4.323 1.00 47.03 275 ASP A O 1
ATOM 2168 N N . SER A 1 276 ? -10.923 14.245 6.205 1.00 48.97 276 SER A N 1
ATOM 2169 C CA . SER A 1 276 ? -12.032 13.548 5.579 1.00 48.97 276 SER A CA 1
ATOM 2170 C C . SER A 1 276 ? -13.165 14.504 5.196 1.00 48.97 276 SER A C 1
ATOM 2172 O O . SER A 1 276 ? -14.290 14.026 5.015 1.00 48.97 276 SER A O 1
ATOM 2174 N N . VAL A 1 277 ? -12.874 15.818 5.082 1.00 46.12 277 VAL A N 1
ATOM 2175 C CA . VAL A 1 277 ? -13.801 16.901 4.734 1.00 46.12 277 VAL A CA 1
ATOM 2176 C C . VAL A 1 277 ? -14.646 16.425 3.580 1.00 46.12 277 VAL A C 1
ATOM 2178 O O . VAL A 1 277 ? -14.308 16.442 2.398 1.00 46.12 277 VAL A O 1
ATOM 2181 N N . THR A 1 278 ? -15.812 15.968 3.983 1.00 48.69 278 THR A N 1
ATOM 2182 C CA . THR A 1 278 ? -16.988 15.936 3.176 1.00 48.69 278 THR A CA 1
ATOM 2183 C C . THR A 1 278 ? -17.078 17.344 2.613 1.00 48.69 278 THR A C 1
ATOM 2185 O O . THR A 1 278 ? -17.449 18.269 3.339 1.00 48.69 278 THR A O 1
ATOM 2188 N N . LYS A 1 279 ? -16.694 17.526 1.343 1.00 47.66 279 LYS A N 1
ATOM 2189 C CA . LYS A 1 279 ? -17.135 18.649 0.505 1.00 47.66 279 LYS A CA 1
ATOM 2190 C C . LYS A 1 279 ? -18.650 18.523 0.351 1.00 47.66 279 LYS A C 1
ATOM 2192 O O . LYS A 1 279 ? -19.198 18.218 -0.696 1.00 47.66 279 LYS A O 1
ATOM 2197 N N . VAL A 1 280 ? -19.319 18.638 1.477 1.00 52.53 280 VAL A N 1
ATOM 2198 C CA . VAL A 1 280 ? -20.738 18.791 1.624 1.00 52.53 280 VAL A CA 1
ATOM 2199 C C . VAL A 1 280 ? -20.952 20.287 1.449 1.00 52.53 280 VAL A C 1
ATOM 2201 O O . VAL A 1 280 ? -20.209 21.090 2.015 1.00 52.53 280 VAL A O 1
ATOM 2204 N N . ALA A 1 281 ? -21.880 20.645 0.567 1.00 55.84 281 ALA A N 1
ATOM 2205 C CA . ALA A 1 281 ? -22.081 22.002 0.077 1.00 55.84 281 ALA A CA 1
ATOM 2206 C C . ALA A 1 281 ? -22.646 22.933 1.171 1.00 55.84 281 ALA A C 1
ATOM 2208 O O . ALA A 1 281 ? -23.819 23.288 1.152 1.00 55.84 281 ALA A O 1
ATOM 2209 N N . GLY A 1 282 ? -21.813 23.314 2.143 1.00 61.38 282 GLY A N 1
ATOM 2210 C CA . GLY A 1 282 ? -22.137 24.277 3.196 1.00 61.38 282 GLY A CA 1
ATOM 2211 C C . GLY A 1 282 ? -22.412 23.671 4.578 1.00 61.38 282 GLY A C 1
ATOM 2212 O O . GLY A 1 282 ? -22.653 22.472 4.738 1.00 61.38 282 GLY A O 1
ATOM 2213 N N . ALA A 1 283 ? -22.379 24.541 5.591 1.00 67.25 283 ALA A N 1
ATOM 2214 C CA . ALA A 1 283 ? -22.504 24.194 7.010 1.00 67.25 283 ALA A CA 1
ATOM 2215 C C . ALA A 1 283 ? -23.831 23.487 7.360 1.00 67.25 283 ALA A C 1
ATOM 2217 O O . ALA A 1 283 ? -23.860 22.614 8.224 1.00 67.25 283 ALA A O 1
ATOM 2218 N N . THR A 1 284 ? -24.923 23.799 6.656 1.00 69.00 284 THR A N 1
ATOM 2219 C CA . THR A 1 284 ? -26.250 23.205 6.896 1.00 69.00 284 THR A CA 1
ATOM 2220 C C . THR A 1 284 ? -26.268 21.695 6.667 1.00 69.00 284 THR A C 1
ATOM 2222 O O . THR A 1 284 ? -26.777 20.946 7.496 1.00 69.00 284 THR A O 1
ATOM 2225 N N . PHE A 1 285 ? -25.680 21.220 5.571 1.00 66.62 285 PHE A N 1
ATOM 2226 C CA . PHE A 1 285 ? -25.635 19.789 5.282 1.00 66.62 285 PHE A CA 1
ATOM 2227 C C . PHE A 1 285 ? -24.610 19.051 6.160 1.00 66.62 285 PHE A C 1
ATOM 2229 O O . PHE A 1 285 ? -24.803 17.872 6.457 1.00 66.62 285 PHE A O 1
ATOM 2236 N N . GLN A 1 286 ? -23.542 19.728 6.609 1.00 64.38 286 GLN A N 1
ATOM 2237 C CA . GLN A 1 286 ? -22.642 19.178 7.632 1.00 64.38 286 GLN A CA 1
ATOM 2238 C C . GLN A 1 286 ? -23.419 18.930 8.930 1.00 64.38 286 GLN A C 1
ATOM 2240 O O . GLN A 1 286 ? -23.395 17.823 9.458 1.00 64.38 286 GLN A O 1
ATOM 2245 N N . MET A 1 287 ? -24.205 19.913 9.373 1.00 65.81 287 MET A N 1
ATOM 2246 C CA . MET A 1 287 ? -25.035 19.808 10.573 1.00 65.81 287 MET A CA 1
ATOM 2247 C C . MET A 1 287 ? -26.145 18.755 10.437 1.00 65.81 287 MET A C 1
ATOM 2249 O O . MET A 1 287 ? -26.367 17.975 11.360 1.00 65.81 287 MET A O 1
ATOM 2253 N N . GLN A 1 288 ? -26.800 18.654 9.274 1.00 68.44 288 GLN A N 1
ATOM 2254 C CA . GLN A 1 288 ? -27.783 17.597 9.000 1.00 68.44 288 GLN A CA 1
ATOM 2255 C C . GLN A 1 288 ? -27.165 16.196 9.102 1.00 68.44 288 GLN A C 1
ATOM 2257 O O . GLN A 1 288 ? -27.787 15.281 9.642 1.00 68.44 288 GLN A O 1
ATOM 2262 N N . ARG A 1 289 ? -25.946 16.019 8.589 1.00 68.44 289 ARG A N 1
ATOM 2263 C CA . ARG A 1 289 ? -25.237 14.740 8.652 1.00 68.44 289 ARG A CA 1
ATOM 2264 C C . ARG A 1 289 ? -24.772 14.410 10.070 1.00 68.44 289 ARG A C 1
ATOM 2266 O O . ARG A 1 289 ? -24.901 13.259 10.474 1.00 68.44 289 ARG A O 1
ATOM 2273 N N . GLU A 1 290 ? -24.290 15.392 10.830 1.00 66.94 290 GLU A N 1
ATOM 2274 C CA . GLU A 1 290 ? -23.985 15.204 12.255 1.00 66.94 290 GLU A CA 1
ATOM 2275 C C . GLU A 1 290 ? -25.246 14.786 13.029 1.00 66.94 290 GLU A C 1
ATOM 2277 O O . GLU A 1 290 ? -25.204 13.835 13.797 1.00 66.94 290 GLU A O 1
ATOM 2282 N N . LEU A 1 291 ? -26.411 15.386 12.759 1.00 66.69 291 LEU A N 1
ATOM 2283 C CA . LEU A 1 291 ? -27.677 14.966 13.382 1.00 66.69 291 LEU A CA 1
ATOM 2284 C C . LEU A 1 291 ? -28.094 13.534 13.021 1.00 66.69 291 LEU A C 1
ATOM 2286 O O . LEU A 1 291 ? -28.672 12.844 13.854 1.00 66.69 291 LEU A O 1
ATOM 2290 N N . GLN A 1 292 ? -27.825 13.077 11.795 1.00 68.81 292 GLN A N 1
ATOM 2291 C CA . GLN A 1 292 ? -28.061 11.679 11.410 1.00 68.81 292 GLN A CA 1
ATOM 2292 C C . GLN A 1 292 ? -27.126 10.708 12.130 1.00 68.81 292 GLN A C 1
ATOM 2294 O O . GLN A 1 292 ? -27.479 9.548 12.288 1.00 68.81 292 GLN A O 1
ATOM 2299 N N . TRP A 1 293 ? -25.954 11.174 12.555 1.00 66.19 293 TRP A N 1
ATOM 2300 C CA . TRP A 1 293 ? -24.982 10.366 13.276 1.00 66.19 293 TRP A CA 1
ATOM 2301 C C . TRP A 1 293 ? -25.382 10.089 14.732 1.00 66.19 293 TRP A C 1
ATOM 2303 O O . TRP A 1 293 ? -25.026 9.049 15.274 1.00 66.19 293 TRP A O 1
ATOM 2313 N N . TYR A 1 294 ? -26.106 11.014 15.369 1.00 61.00 294 TYR A N 1
ATOM 2314 C CA . TYR A 1 294 ? -26.558 10.877 16.760 1.00 61.00 294 TYR A CA 1
ATOM 2315 C C . TYR A 1 294 ? -27.867 10.085 16.928 1.00 61.00 294 TYR A C 1
ATOM 2317 O O . TYR A 1 294 ? -28.314 9.915 18.061 1.00 61.00 294 TYR A O 1
ATOM 2325 N N . LYS A 1 295 ? -28.503 9.653 15.833 1.00 55.62 295 LYS A N 1
ATOM 2326 C CA . LYS A 1 295 ? -29.709 8.812 15.863 1.00 55.62 295 LYS A CA 1
ATOM 2327 C C . LYS A 1 295 ? -29.344 7.338 15.890 1.00 55.62 295 LYS A C 1
ATOM 2329 O O . LYS A 1 295 ? -30.035 6.606 16.626 1.00 55.62 295 LYS A O 1
#

Organism: Eucalyptus grandis (NCBI:txid71139)

InterPro domains:
  IPR002110 Ankyrin repeat [PF13606] (7-29)
  IPR002110 Ankyrin repeat [PS50088] (7-39)
  IPR036770 Ankyrin repeat-containing domain superfamily [G3DSA:1.25.40.20] (1-270)
  IPR036770 Ankyrin repeat-containing domain superfamily [SSF48403] (4-113)

Mean predicted aligned error: 9.15 Å

Sequence (295 aa):
LEEVDCDGRTALHNAVLCGRIRMVKALVRSNPRLTQLRDKEGRAPFGISANEASMHKEIAWFLAKSTTDDEPSHPASDPFAIEDIIDLTYAGHHDIAYYLVGRYPHLLTMKSTTHSGRSILFVLATMESHFHSGSRLSVLEALIYKFPIIKRVHEVKLRNMAAVELAKQVCMAISDMHSTEITEFLRDGDSLFQATIKGISEILKLCIQFFPELIRFRPNGRSLPAHAVRHRQARTLGFFLQLSSTAELSLVPGPTDKDSEDIMIAAASYFPYSDSVTKVAGATFQMQRELQWYK

Secondary structure (DSSP, 8-state):
---B-TTS-BHHHHHHHTT-HHHHHHHHHH-GGGGT---TTS--HHHHHHHTHHHHHHHHHHHHHH----TT--TTS-HHHHHHHHHHHHTT-HHHHHHHHHH-GGGGG---TTTTT--HHHHHHH-GGGSTTTS---HHHHHHTT-TT-HHHHHHHHHHHHHHHHHHHHHHHHHTS-HHHHHHHHHHTTHHHHHHHHT-HHHHHHHHHH-GGGGG--GGGS-HHHHHHHTT-HHHHHHHHHHHH-TTSTT-PPPPHHHHHHHHHHHH---TT-S-----SSHHHHHHHHHHHT-